Protein AF-0000000070257650 (afdb_homodimer)

Sequence (336 aa):
MARSFSVVALIVSAFCFSSVLAARVAPNAAPNGDDVFIVVGQIYCDPCGFQFQSRLSQPLDGVKVTLKCTKGDKNVTFVKESTTDKNGVYNIECKGDHEEEVCKVKAENVKGACTKIMDNESDSIVLTKNMGVPSLIRFVNPLGFMTQTIDAGCGKVVTELGLDKLDDMARSFSVVALIVSAFCFSSVLAARVA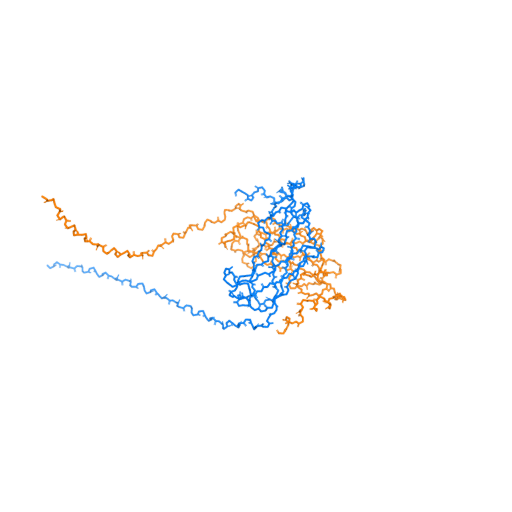PNAAPNGDDVFIVVGQIYCDPCGFQFQSRLSQPLDGVKVTLKCTKGDKNVTFVKESTTDKNGVYNIECKGDHEEEVCKVKAENVKGACTKIMDNESDSIVLTKNMGVPSLIRFVNPLGFMTQTIDAGCGKVVTELGLDKLDD

Organism: Medicago truncatula (NCBI:txid3880)

Radius of gyration: 28.1 Å; Cα contacts (8 Å, |Δi|>4): 696; chains: 2; bounding box: 92×55×106 Å

Foldseek 3Di:
DDPPPPPPPPPPPPPPPPPPPPPPLPPLPWPPLFDKAKEKEFEWEDLAQPQADDPPIATDFFWKKKKWKAQPDDRTPDIDIWTAHRRRMTIDIDGGARQRIKIKMAIDADDDQFGAADPQRMDIWHQTCSVPDPDSYTYDYYGYTYGPHHDPCNVVVCVVVVVVPVVD/DDDDPPDPPDDDDDPPPPDDPPPPPPPLPFPPQFDKAKEKEFEWEDLAQPQADDPPIATDFFWKKKKWKAQPDDRTDDIDIWTAHRRRMTIDIDTGARQRIKIKMAIDADDDQFGAADPQRMDIWHQHCSVPDNDSYTYDYYGYTYGPHHDPCNVVVCVVVVVVPVVD

InterPro domains:
  IPR006041 Pollen allergen Ole e 1 family [PTHR31614] (7-165)

Nearest PDB structures (foldseek):
  6yoa-assembly1_B  TM=8.182E-01  e=2.474E-12  Ligustrum vulgare
  4z8w-assembly1_A  TM=8.488E-01  e=1.386E-10  Plantago lanceolata
  3wdi-assembly1_A  TM=5.654E-01  e=1.371E-01  Anoxybacillus sp. LM18-11
  6jfj-assembly1_A  TM=6.620E-01  e=4.155E-01  Paenibacillus barengoltzii
  8fn9-assembly2_D  TM=4.309E-01  e=9.970E-01  Homo sapiens

Structure (mmCIF, N/CA/C/O backbone):
data_AF-0000000070257650-model_v1
#
loop_
_entity.id
_entity.type
_entity.pdbx_description
1 polymer 'Pollen Ole e I family allergen'
#
loop_
_atom_site.group_PDB
_atom_site.id
_atom_site.type_symbol
_atom_site.label_atom_id
_atom_site.label_alt_id
_atom_site.label_comp_id
_atom_site.label_asym_id
_atom_site.label_entity_id
_atom_site.label_seq_id
_atom_site.pdbx_PDB_ins_code
_atom_site.Cartn_x
_atom_site.Cartn_y
_atom_site.Cartn_z
_atom_site.occupancy
_atom_site.B_iso_or_equiv
_atom_site.auth_seq_id
_atom_site.auth_comp_id
_atom_site.auth_asym_id
_atom_site.auth_atom_id
_atom_site.pdbx_PDB_model_num
ATOM 1 N N . MET A 1 1 ? -72.125 19.969 -51.125 1 25.55 1 MET A N 1
ATOM 2 C CA . MET A 1 1 ? -71.5 20.578 -49.938 1 25.55 1 MET A CA 1
ATOM 3 C C . MET A 1 1 ? -70.5 19.625 -49.281 1 25.55 1 MET A C 1
ATOM 5 O O . MET A 1 1 ? -70.938 18.672 -48.594 1 25.55 1 MET A O 1
ATOM 9 N N . ALA A 1 2 ? -69.25 19.422 -49.812 1 36.09 2 ALA A N 1
ATOM 10 C CA . ALA A 1 2 ? -68.125 18.562 -49.531 1 36.09 2 ALA A CA 1
ATOM 11 C C . ALA A 1 2 ? -67.438 18.938 -48.219 1 36.09 2 ALA A C 1
ATOM 13 O O . ALA A 1 2 ? -67.125 20.109 -48 1 36.09 2 ALA A O 1
ATOM 14 N N . ARG A 1 3 ? -67.75 18.312 -47 1 35.41 3 ARG A N 1
ATOM 15 C CA . ARG A 1 3 ? -67.312 18.375 -45.625 1 35.41 3 ARG A CA 1
ATOM 16 C C . ARG A 1 3 ? -65.812 18.25 -45.5 1 35.41 3 ARG A C 1
ATOM 18 O O . ARG A 1 3 ? -65.25 17.25 -45.938 1 35.41 3 ARG A O 1
ATOM 25 N N . SER A 1 4 ? -64.938 19.328 -45.75 1 37.78 4 SER A N 1
ATOM 26 C CA . SER A 1 4 ? -63.5 19.438 -45.594 1 37.78 4 SER A CA 1
ATOM 27 C C . SER A 1 4 ? -63.125 19.125 -44.156 1 37.78 4 SER A C 1
ATOM 29 O O . SER A 1 4 ? -63.562 19.797 -43.219 1 37.78 4 SER A O 1
ATOM 31 N N . PHE A 1 5 ? -62.906 17.891 -43.688 1 42.06 5 PHE A N 1
ATOM 32 C CA . PHE A 1 5 ? -62.312 17.438 -42.438 1 42.06 5 PHE A CA 1
ATOM 33 C C . PHE A 1 5 ? -60.938 18.016 -42.25 1 42.06 5 PHE A C 1
ATOM 35 O O . PHE A 1 5 ? -60 17.719 -43.031 1 42.06 5 PHE A O 1
ATOM 42 N N . SER A 1 6 ? -60.719 19.281 -41.719 1 37 6 SER A N 1
ATOM 43 C CA . SER A 1 6 ? -59.5 19.938 -41.281 1 37 6 SER A CA 1
ATOM 44 C C . SER A 1 6 ? -58.781 19.125 -40.219 1 37 6 SER A C 1
ATOM 46 O O . SER A 1 6 ? -59.375 18.797 -39.156 1 37 6 SER A O 1
ATOM 48 N N . VAL A 1 7 ? -57.719 18.281 -40.531 1 41.25 7 VAL A N 1
ATOM 49 C CA . VAL A 1 7 ? -56.781 17.531 -39.688 1 41.25 7 VAL A CA 1
ATOM 50 C C . VAL A 1 7 ? -55.969 18.5 -38.844 1 41.25 7 VAL A C 1
ATOM 52 O O . VAL A 1 7 ? -55.219 19.312 -39.375 1 41.25 7 VAL A O 1
ATOM 55 N N . VAL A 1 8 ? -56.469 19.031 -37.688 1 37.47 8 VAL A N 1
ATOM 56 C CA . VAL A 1 8 ? -55.781 19.812 -36.688 1 37.47 8 VAL A CA 1
ATOM 57 C C . VAL A 1 8 ? -54.562 19.016 -36.156 1 37.47 8 VAL A C 1
ATOM 59 O O . VAL A 1 8 ? -54.719 17.938 -35.594 1 37.47 8 VAL A O 1
ATOM 62 N N . ALA A 1 9 ? -53.312 19.172 -36.75 1 38.47 9 ALA A N 1
ATOM 63 C CA . ALA A 1 9 ? -52.062 18.594 -36.312 1 38.47 9 ALA A CA 1
ATOM 64 C C . ALA A 1 9 ? -51.594 19.203 -35 1 38.47 9 ALA A C 1
ATOM 66 O O . ALA A 1 9 ? -51.375 20.422 -34.906 1 38.47 9 ALA A O 1
ATOM 67 N N . LEU A 1 10 ? -52.031 18.719 -33.781 1 39.28 10 LEU A N 1
ATOM 68 C CA . LEU A 1 10 ? -51.562 19.078 -32.438 1 39.28 10 LEU A CA 1
ATOM 69 C C . LEU A 1 10 ? -50.062 18.922 -32.312 1 39.28 10 LEU A C 1
ATOM 71 O O . LEU A 1 10 ? -49.531 17.828 -32.469 1 39.28 10 LEU A O 1
ATOM 75 N N . ILE A 1 11 ? -49.281 20 -32.594 1 44.66 11 ILE A N 1
ATOM 76 C CA . ILE A 1 11 ? -47.844 20.094 -32.375 1 44.66 11 ILE A CA 1
ATOM 77 C C . ILE A 1 11 ? -47.531 20.062 -30.891 1 44.66 11 ILE A C 1
ATOM 79 O O . ILE A 1 11 ? -47.938 20.953 -30.141 1 44.66 11 ILE A O 1
ATOM 83 N N . VAL A 1 12 ? -47.375 18.891 -30.156 1 38.94 12 VAL A N 1
ATOM 84 C CA . VAL A 1 12 ? -46.875 18.719 -28.781 1 38.94 12 VAL A CA 1
ATOM 85 C C . VAL A 1 12 ? -45.469 19.266 -28.672 1 38.94 12 VAL A C 1
ATOM 87 O O . VAL A 1 12 ? -44.531 18.734 -29.281 1 38.94 12 VAL A O 1
ATOM 90 N N . SER A 1 13 ? -45.188 20.625 -28.406 1 35.09 13 SER A N 1
ATOM 91 C CA . SER A 1 13 ? -43.938 21.25 -28.078 1 35.09 13 SER A CA 1
ATOM 92 C C . SER A 1 13 ? -43.312 20.656 -26.812 1 35.09 13 SER A C 1
ATOM 94 O O . SER A 1 13 ? -43.969 20.609 -25.766 1 35.09 13 SER A O 1
ATOM 96 N N . ALA A 1 14 ? -42.469 19.688 -26.859 1 38.44 14 ALA A N 1
ATOM 97 C CA . ALA A 1 14 ? -41.688 19.078 -25.781 1 38.44 14 ALA A CA 1
ATOM 98 C C . ALA A 1 14 ? -40.75 20.094 -25.141 1 38.44 14 ALA A C 1
ATOM 100 O O . ALA A 1 14 ? -39.812 20.578 -25.766 1 38.44 14 ALA A O 1
ATOM 101 N N . PHE A 1 15 ? -41.219 21.047 -24.188 1 35.19 15 PHE A N 1
ATOM 102 C CA . PHE A 1 15 ? -40.406 21.922 -23.359 1 35.19 15 PHE A CA 1
ATOM 103 C C . PHE A 1 15 ? -39.344 21.141 -22.609 1 35.19 15 PHE A C 1
ATOM 105 O O . PHE A 1 15 ? -39.656 20.312 -21.75 1 35.19 15 PHE A O 1
ATOM 112 N N . CYS A 1 16 ? -38.125 21 -23.141 1 41.47 16 CYS A N 1
ATOM 113 C CA . CYS A 1 16 ? -36.938 20.453 -22.5 1 41.47 16 CYS A CA 1
ATOM 114 C C . CYS A 1 16 ? -36.438 21.359 -21.375 1 41.47 16 CYS A C 1
ATOM 116 O O . CYS A 1 16 ? -35.938 22.453 -21.625 1 41.47 16 CYS A O 1
ATOM 118 N N . PHE A 1 17 ? -37.094 21.438 -20.078 1 33.47 17 PHE A N 1
ATOM 119 C CA . PHE A 1 17 ? -36.594 22.062 -18.859 1 33.47 17 PHE A CA 1
ATOM 120 C C . PHE A 1 17 ? -35.125 21.719 -18.625 1 33.47 17 PHE A C 1
ATOM 122 O O . PHE A 1 17 ? -34.781 20.562 -18.328 1 33.47 17 PHE A O 1
ATOM 129 N N . SER A 1 18 ? -34.156 22.516 -19.141 1 39.75 18 SER A N 1
ATOM 130 C CA . SER A 1 18 ? -32.75 22.5 -18.797 1 39.75 18 SER A CA 1
ATOM 131 C C . SER A 1 18 ? -32.531 22.875 -17.328 1 39.75 18 SER A C 1
ATOM 133 O O . SER A 1 18 ? -32.781 24.031 -16.953 1 39.75 18 SER A O 1
ATOM 135 N N . SER A 1 19 ? -32.844 22.078 -16.25 1 38.94 19 SER A N 1
ATOM 136 C CA . SER A 1 19 ? -32.469 22.281 -14.859 1 38.94 19 SER A CA 1
ATOM 137 C C . SER A 1 19 ? -30.984 22.562 -14.734 1 38.94 19 SER A C 1
ATOM 139 O O . SER A 1 19 ? -30.156 21.688 -15 1 38.94 19 SER A O 1
ATOM 141 N N . VAL A 1 20 ? -30.562 23.844 -14.812 1 37.19 20 VAL A N 1
ATOM 142 C CA . VAL A 1 20 ? -29.25 24.344 -14.445 1 37.19 20 VAL A CA 1
ATOM 143 C C . VAL A 1 20 ? -28.953 24.016 -12.984 1 37.19 20 VAL A C 1
ATOM 145 O O . VAL A 1 20 ? -29.625 24.516 -12.078 1 37.19 20 VAL A O 1
ATOM 148 N N . LEU A 1 21 ? -28.578 22.766 -12.555 1 37.97 21 LEU A N 1
ATOM 149 C CA . LEU A 1 21 ? -28.016 22.422 -11.25 1 37.97 21 LEU A CA 1
ATOM 150 C C . LEU A 1 21 ? -26.906 23.391 -10.867 1 37.97 21 LEU A C 1
ATOM 152 O O . LEU A 1 21 ? -25.828 23.375 -11.484 1 37.97 21 LEU A O 1
ATOM 156 N N . ALA A 1 22 ? -27.109 24.594 -10.375 1 34.12 22 ALA A N 1
ATOM 157 C CA . ALA A 1 22 ? -26.156 25.484 -9.727 1 34.12 22 ALA A CA 1
ATOM 158 C C . ALA A 1 22 ? -25.312 24.75 -8.688 1 34.12 22 ALA A C 1
ATOM 160 O O . ALA A 1 22 ? -25.812 24.359 -7.633 1 34.12 22 ALA A O 1
ATOM 161 N N . ALA A 1 23 ? -24.297 23.969 -9.117 1 35.66 23 ALA A N 1
ATOM 162 C CA . ALA A 1 23 ? -23.297 23.453 -8.195 1 35.66 23 ALA A CA 1
ATOM 163 C C . ALA A 1 23 ? -22.734 24.562 -7.309 1 35.66 23 ALA A C 1
ATOM 165 O O . ALA A 1 23 ? -22.141 25.531 -7.805 1 35.66 23 ALA A O 1
ATOM 166 N N . ARG A 1 24 ? -23.391 24.922 -6.219 1 34.97 24 ARG A N 1
ATOM 167 C CA . ARG A 1 24 ? -22.75 25.703 -5.164 1 34.97 24 ARG A CA 1
ATOM 168 C C . ARG A 1 24 ? -21.297 25.281 -4.969 1 34.97 24 ARG A C 1
ATOM 170 O O . ARG A 1 24 ? -21.031 24.188 -4.48 1 34.97 24 ARG A O 1
ATOM 177 N N . VAL A 1 25 ? -20.391 25.594 -5.918 1 32.94 25 VAL A N 1
ATOM 178 C CA . VAL A 1 25 ? -18.953 25.453 -5.703 1 32.94 25 VAL A CA 1
ATOM 179 C C . VAL A 1 25 ? -18.562 26.078 -4.371 1 32.94 25 VAL A C 1
ATOM 181 O O . VAL A 1 25 ? -18.734 27.297 -4.172 1 32.94 25 VAL A O 1
ATOM 184 N N . ALA A 1 26 ? -18.844 25.438 -3.236 1 37.03 26 ALA A N 1
ATOM 185 C CA . ALA A 1 26 ? -18.281 25.906 -1.975 1 37.03 26 ALA A CA 1
ATOM 186 C C . ALA A 1 26 ? -16.875 26.484 -2.18 1 37.03 26 ALA A C 1
ATOM 188 O O . ALA A 1 26 ? -16.109 25.969 -3.006 1 37.03 26 ALA A O 1
ATOM 189 N N . PRO A 1 27 ? -16.594 27.672 -1.734 1 33.41 27 PRO A N 1
ATOM 190 C CA . PRO A 1 27 ? -15.266 28.266 -1.896 1 33.41 27 PRO A CA 1
ATOM 191 C C . PRO A 1 27 ? -14.141 27.281 -1.559 1 33.41 27 PRO A C 1
ATOM 193 O O . PRO A 1 27 ? -14.25 26.516 -0.6 1 33.41 27 PRO A O 1
ATOM 196 N N . ASN A 1 28 ? -13.516 26.719 -2.531 1 37.72 28 ASN A N 1
ATOM 197 C CA . ASN A 1 28 ? -12.281 25.938 -2.461 1 37.72 28 ASN A CA 1
ATOM 198 C C . ASN A 1 28 ? -11.32 26.5 -1.419 1 37.72 28 ASN A C 1
ATOM 200 O O . ASN A 1 28 ? -10.773 27.594 -1.601 1 37.72 28 ASN A O 1
ATOM 204 N N . ALA A 1 29 ? -11.641 26.578 -0.113 1 37.62 29 ALA A N 1
ATOM 205 C CA . ALA A 1 29 ? -10.586 26.984 0.809 1 37.62 29 ALA A CA 1
ATOM 206 C C . ALA A 1 29 ? -9.227 26.453 0.354 1 37.62 29 ALA A C 1
ATOM 208 O O . ALA A 1 29 ? -9.039 25.25 0.232 1 37.62 29 ALA A O 1
ATOM 209 N N . ALA A 1 30 ? -8.484 27.203 -0.472 1 41.38 30 ALA A N 1
ATOM 210 C CA . ALA A 1 30 ? -7.129 26.938 -0.939 1 41.38 30 ALA A CA 1
ATOM 211 C C . ALA A 1 30 ? -6.27 26.359 0.178 1 41.38 30 ALA A C 1
ATOM 213 O O . ALA A 1 30 ? -6.324 26.812 1.32 1 41.38 30 ALA A O 1
ATOM 214 N N . PRO A 1 31 ? -5.938 25.125 0.235 1 47.31 31 PRO A N 1
ATOM 215 C CA . PRO A 1 31 ? -4.98 24.766 1.279 1 47.31 31 PRO A CA 1
ATOM 216 C C . PRO A 1 31 ? -4.012 25.891 1.621 1 47.31 31 PRO A C 1
ATOM 218 O O . PRO A 1 31 ? -3.533 26.594 0.725 1 47.31 31 PRO A O 1
ATOM 221 N N . ASN A 1 32 ? -4.164 26.609 2.768 1 52.19 32 ASN A N 1
ATOM 222 C CA . ASN A 1 32 ? -3.184 27.625 3.152 1 52.19 32 ASN A CA 1
ATOM 223 C C . ASN A 1 32 ? -1.755 27.109 2.998 1 52.19 32 ASN A C 1
ATOM 225 O O . ASN A 1 32 ? -1.512 25.906 3.094 1 52.19 32 ASN A O 1
ATOM 229 N N . GLY A 1 33 ? -0.912 27.859 2.229 1 59.88 33 GLY A N 1
ATOM 230 C CA . GLY A 1 33 ? 0.52 27.688 2.045 1 59.88 33 GLY A CA 1
ATOM 231 C C . GLY A 1 33 ? 1.182 26.953 3.193 1 59.88 33 GLY A C 1
ATOM 232 O O . GLY A 1 33 ? 2.332 26.516 3.08 1 59.88 33 GLY A O 1
ATOM 233 N N . ASP A 1 34 ? 0.369 26.656 4.27 1 72.12 34 ASP A N 1
ATOM 234 C CA . ASP A 1 34 ? 1.023 26.156 5.477 1 72.12 34 ASP A CA 1
ATOM 235 C C . ASP A 1 34 ? 0.673 24.688 5.719 1 72.12 34 ASP A C 1
ATOM 237 O O . ASP A 1 34 ? 1.171 24.078 6.668 1 72.12 34 ASP A O 1
ATOM 241 N N . ASP A 1 35 ? 0.008 24.141 4.855 1 81.88 35 ASP A N 1
ATOM 242 C CA . ASP A 1 35 ? -0.356 22.75 5.102 1 81.88 35 ASP A CA 1
ATOM 243 C C . ASP A 1 35 ? 0.834 21.828 4.867 1 81.88 35 ASP A C 1
ATOM 245 O O . ASP A 1 35 ? 1.656 22.078 3.984 1 81.88 35 ASP A O 1
ATOM 249 N N . VAL A 1 36 ? 0.919 20.844 5.781 1 90.06 36 VAL A N 1
ATOM 250 C CA . VAL A 1 36 ? 1.951 19.812 5.645 1 90.06 36 VAL A CA 1
ATOM 251 C C . VAL A 1 36 ? 1.303 18.453 5.387 1 90.06 36 VAL A C 1
ATOM 253 O O . VAL A 1 36 ? 0.542 17.953 6.219 1 90.06 36 VAL A O 1
ATOM 256 N N . PHE A 1 37 ? 1.591 17.922 4.262 1 93.88 37 PHE A N 1
ATOM 257 C CA . PHE A 1 37 ? 1.131 16.578 3.945 1 93.88 37 PHE A CA 1
ATOM 258 C C . PHE A 1 37 ? 2.146 15.531 4.402 1 93.88 37 PHE A C 1
ATOM 260 O O . PHE A 1 37 ? 3.355 15.781 4.363 1 93.88 37 PHE A O 1
ATOM 267 N N . ILE A 1 38 ? 1.689 14.445 4.875 1 95.81 38 ILE A N 1
ATOM 268 C CA . ILE A 1 38 ? 2.52 13.273 5.137 1 95.81 38 ILE A CA 1
ATOM 269 C C . ILE A 1 38 ? 2.211 12.18 4.117 1 95.81 38 ILE A C 1
ATOM 271 O O . ILE A 1 38 ? 1.112 11.617 4.113 1 95.81 38 ILE A O 1
ATOM 275 N N . VAL A 1 39 ? 3.178 11.922 3.309 1 97.31 39 VAL A N 1
ATOM 276 C CA . VAL A 1 39 ? 3.068 10.852 2.316 1 97.31 39 VAL A CA 1
ATOM 277 C C . VAL A 1 39 ? 3.6 9.547 2.902 1 97.31 39 VAL A C 1
ATOM 279 O O . VAL A 1 39 ? 4.719 9.5 3.418 1 97.31 39 VAL A O 1
ATOM 282 N N . VAL A 1 40 ? 2.848 8.5 2.852 1 98 40 VAL A N 1
ATOM 283 C CA . VAL A 1 40 ? 3.184 7.211 3.453 1 98 40 VAL A CA 1
ATOM 284 C C . VAL A 1 40 ? 3.131 6.117 2.393 1 98 40 VAL A C 1
ATOM 286 O O . VAL A 1 40 ? 2.188 6.055 1.601 1 98 40 VAL A O 1
ATOM 289 N N . GLY A 1 41 ? 4.168 5.25 2.414 1 98.25 41 GLY A N 1
ATOM 290 C CA . GLY A 1 41 ? 4.176 4.137 1.481 1 98.25 41 GLY A CA 1
ATOM 291 C C . GLY A 1 41 ? 5.09 3.004 1.911 1 98.25 41 GLY A C 1
ATOM 292 O O . GLY A 1 41 ? 5.66 3.041 3.004 1 98.25 41 GLY A O 1
ATOM 293 N N . GLN A 1 42 ? 5.117 1.964 1.027 1 98.06 42 GLN A N 1
ATOM 294 C CA . GLN A 1 42 ? 5.914 0.768 1.28 1 98.06 42 GLN A CA 1
ATOM 295 C C . GLN A 1 42 ? 6.602 0.284 0.006 1 98.06 42 GLN A C 1
ATOM 297 O O . GLN A 1 42 ? 6.102 0.507 -1.099 1 98.06 42 GLN A O 1
ATOM 302 N N . ILE A 1 43 ? 7.715 -0.293 0.185 1 97.75 43 ILE A N 1
ATOM 303 C CA . ILE A 1 43 ? 8.445 -0.904 -0.918 1 97.75 43 ILE A CA 1
ATOM 304 C C . ILE A 1 43 ? 8.742 -2.367 -0.593 1 97.75 43 ILE A C 1
ATOM 306 O O . ILE A 1 43 ? 9.156 -2.689 0.524 1 97.75 43 ILE A O 1
ATOM 310 N N . TYR A 1 44 ? 8.555 -3.244 -1.586 1 97.19 44 TYR A N 1
ATOM 311 C CA . TYR A 1 44 ? 8.672 -4.68 -1.35 1 97.19 44 TYR A CA 1
ATOM 312 C C . TYR A 1 44 ? 9.359 -5.371 -2.518 1 97.19 44 TYR A C 1
ATOM 314 O O . TYR A 1 44 ? 9.539 -4.773 -3.584 1 97.19 44 TYR A O 1
ATOM 322 N N . CYS A 1 45 ? 9.867 -6.555 -2.223 1 97.31 45 CYS A N 1
ATOM 323 C CA . CYS A 1 45 ? 10.383 -7.461 -3.242 1 97.31 45 CYS A CA 1
ATOM 324 C C . CYS A 1 45 ? 9.328 -8.5 -3.629 1 97.31 45 CYS A C 1
ATOM 326 O O . CYS A 1 45 ? 8.773 -9.172 -2.764 1 97.31 45 CYS A O 1
ATOM 328 N N . ASP A 1 46 ? 9.07 -8.617 -4.883 1 96.56 46 ASP A N 1
ATOM 329 C CA . ASP A 1 46 ? 8.117 -9.562 -5.453 1 96.56 46 ASP A CA 1
ATOM 330 C C . ASP A 1 46 ? 8.844 -10.734 -6.121 1 96.56 46 ASP A C 1
ATOM 332 O O . ASP A 1 46 ? 9.234 -10.641 -7.285 1 96.56 46 ASP A O 1
ATOM 336 N N . PRO A 1 47 ? 8.914 -11.852 -5.445 1 96.88 47 PRO A N 1
ATOM 337 C CA . PRO A 1 47 ? 9.664 -12.961 -6.047 1 96.88 47 PRO A CA 1
ATOM 338 C C . PRO A 1 47 ? 8.883 -13.672 -7.148 1 96.88 47 PRO A C 1
ATOM 340 O O . PRO A 1 47 ? 9.391 -14.609 -7.766 1 96.88 47 PRO A O 1
ATOM 343 N N . CYS A 1 48 ? 7.699 -13.242 -7.477 1 95.69 48 CYS A N 1
ATOM 344 C CA . CYS A 1 48 ? 6.848 -13.992 -8.391 1 95.69 48 CYS A CA 1
ATOM 345 C C . CYS A 1 48 ? 6.43 -13.125 -9.578 1 95.69 48 CYS A C 1
ATOM 347 O O . CYS A 1 48 ? 5.875 -13.633 -10.555 1 95.69 48 CYS A O 1
ATOM 349 N N . GLY A 1 49 ? 6.516 -11.797 -9.445 1 92.62 49 GLY A N 1
ATOM 350 C CA . GLY A 1 49 ? 6.133 -10.898 -10.523 1 92.62 49 GLY A CA 1
ATOM 351 C C . GLY A 1 49 ? 4.641 -10.625 -10.57 1 92.62 49 GLY A C 1
ATOM 352 O O . GLY A 1 49 ? 4.082 -10.352 -11.633 1 92.62 49 GLY A O 1
ATOM 353 N N . PHE A 1 50 ? 4.008 -10.711 -9.406 1 92.69 50 PHE A N 1
ATOM 354 C CA . PHE A 1 50 ? 2.564 -10.508 -9.352 1 92.69 50 PHE A CA 1
ATOM 355 C C . PHE A 1 50 ? 2.221 -9.023 -9.43 1 92.69 50 PHE A C 1
ATOM 357 O O . PHE A 1 50 ? 1.084 -8.664 -9.734 1 92.69 50 PHE A O 1
ATOM 364 N N . GLN A 1 51 ? 3.076 -8.148 -9.125 1 91.06 51 GLN A N 1
ATOM 365 C CA . GLN A 1 51 ? 2.896 -6.699 -9.094 1 91.06 51 GLN A CA 1
ATOM 366 C C . GLN A 1 51 ? 2.031 -6.273 -7.914 1 91.06 51 GLN A C 1
ATOM 368 O O . GLN A 1 51 ? 1.449 -5.188 -7.922 1 91.06 51 GLN A O 1
ATOM 373 N N . PHE A 1 52 ? 1.907 -7.145 -6.996 1 94.62 52 PHE A N 1
ATOM 374 C CA . PHE A 1 52 ? 1.328 -6.863 -5.688 1 94.62 52 PHE A CA 1
ATOM 375 C C . PHE A 1 52 ? 1.969 -7.734 -4.613 1 94.62 52 PHE A C 1
ATOM 377 O O . PHE A 1 52 ? 2.643 -8.719 -4.926 1 94.62 52 PHE A O 1
ATOM 384 N N . GLN A 1 53 ? 1.741 -7.332 -3.42 1 97.06 53 GLN A N 1
ATOM 385 C CA . GLN A 1 53 ? 2.338 -8.078 -2.316 1 97.06 53 GLN A CA 1
ATOM 386 C C . GLN A 1 53 ? 1.574 -9.367 -2.049 1 97.06 53 GLN A C 1
ATOM 388 O O . GLN A 1 53 ? 0.347 -9.359 -1.929 1 97.06 53 GLN A O 1
ATOM 393 N N . SER A 1 54 ? 2.279 -10.477 -1.979 1 96.75 54 SER A N 1
ATOM 394 C CA . SER A 1 54 ? 1.805 -11.789 -1.538 1 96.75 54 SER A CA 1
ATOM 395 C C . SER A 1 54 ? 2.557 -12.258 -0.298 1 96.75 54 SER A C 1
ATOM 397 O O . SER A 1 54 ? 3.438 -11.562 0.205 1 96.75 54 SER A O 1
ATOM 399 N N . ARG A 1 55 ? 2.156 -13.398 0.147 1 96 55 ARG A N 1
ATOM 400 C CA . ARG A 1 55 ? 2.795 -13.938 1.344 1 96 55 ARG A CA 1
ATOM 401 C C . ARG A 1 55 ? 4.27 -14.227 1.094 1 96 55 ARG A C 1
ATOM 403 O O . ARG A 1 55 ? 5.027 -14.469 2.035 1 96 55 ARG A O 1
ATOM 410 N N . LEU A 1 56 ? 4.711 -14.273 -0.209 1 97.06 56 LEU A N 1
ATOM 411 C CA . LEU A 1 56 ? 6.105 -14.547 -0.542 1 97.06 56 LEU A CA 1
ATOM 412 C C . LEU A 1 56 ? 6.902 -13.25 -0.643 1 97.06 56 LEU A C 1
ATOM 414 O O . LEU A 1 56 ? 8.133 -13.273 -0.692 1 97.06 56 LEU A O 1
ATOM 418 N N . SER A 1 57 ? 6.191 -12.109 -0.643 1 97.38 57 SER A N 1
ATOM 419 C CA . SER A 1 57 ? 6.855 -10.812 -0.751 1 97.38 57 SER A CA 1
ATOM 420 C C . SER A 1 57 ? 7.586 -10.453 0.541 1 97.38 57 SER A C 1
ATOM 422 O O . SER A 1 57 ? 7.172 -10.867 1.626 1 97.38 57 SER A O 1
ATOM 424 N N . GLN A 1 58 ? 8.648 -9.758 0.423 1 96.19 58 GLN A N 1
ATOM 425 C CA . GLN A 1 58 ? 9.422 -9.273 1.562 1 96.19 58 GLN A CA 1
ATOM 426 C C . GLN A 1 58 ? 9.602 -7.758 1.495 1 96.19 58 GLN A C 1
ATOM 428 O O . GLN A 1 58 ? 9.844 -7.203 0.422 1 96.19 58 GLN A O 1
ATOM 433 N N . PRO A 1 59 ? 9.422 -7.098 2.682 1 97.19 59 PRO A N 1
ATOM 434 C CA . PRO A 1 59 ? 9.734 -5.668 2.688 1 97.19 59 PRO A CA 1
ATOM 435 C C . PRO A 1 59 ? 11.203 -5.383 2.365 1 97.19 59 PRO A C 1
ATOM 437 O O . PRO A 1 59 ? 12.078 -6.191 2.689 1 97.19 59 PRO A O 1
ATOM 440 N N . LEU A 1 60 ? 11.43 -4.344 1.672 1 96.69 60 LEU A N 1
ATOM 441 C CA . LEU A 1 60 ? 12.797 -3.92 1.383 1 96.69 60 LEU A CA 1
ATOM 442 C C . LEU A 1 60 ? 13.219 -2.777 2.303 1 96.69 60 LEU A C 1
ATOM 444 O O . LEU A 1 60 ? 12.594 -1.715 2.307 1 96.69 60 LEU A O 1
ATOM 448 N N . ASP A 1 61 ? 14.305 -3.068 2.998 1 95.88 61 ASP A N 1
ATOM 449 C CA . ASP A 1 61 ? 14.875 -2.111 3.941 1 95.88 61 ASP A CA 1
ATOM 450 C C . ASP A 1 61 ? 15.953 -1.257 3.277 1 95.88 61 ASP A C 1
ATOM 452 O O . ASP A 1 61 ? 16.75 -1.76 2.48 1 95.88 61 ASP A O 1
ATOM 456 N N . GLY A 1 62 ? 15.883 0.025 3.58 1 96.5 62 GLY A N 1
ATOM 457 C CA . GLY A 1 62 ? 16.984 0.888 3.18 1 96.5 62 GLY A CA 1
ATOM 458 C C . GLY A 1 62 ? 16.875 1.361 1.742 1 96.5 62 GLY A C 1
ATOM 459 O O . GLY A 1 62 ? 17.875 1.766 1.141 1 96.5 62 GLY A O 1
ATOM 460 N N . VAL A 1 63 ? 15.75 1.248 1.152 1 96.81 63 VAL A N 1
ATOM 461 C CA . VAL A 1 63 ? 15.555 1.729 -0.213 1 96.81 63 VAL A CA 1
ATOM 462 C C . VAL A 1 63 ? 15.305 3.234 -0.2 1 96.81 63 VAL A C 1
ATOM 464 O O . VAL A 1 63 ? 14.453 3.721 0.544 1 96.81 63 VAL A O 1
ATOM 467 N N . LYS A 1 64 ? 16.062 3.9 -1.008 1 97.69 64 LYS A N 1
ATOM 468 C CA . LYS A 1 64 ? 15.828 5.336 -1.165 1 97.69 64 LYS A CA 1
ATOM 469 C C . LYS A 1 64 ? 14.594 5.605 -2.016 1 97.69 64 LYS A C 1
ATOM 471 O O . LYS A 1 64 ? 14.375 4.945 -3.033 1 97.69 64 LYS A O 1
ATOM 476 N N . VAL A 1 65 ? 13.828 6.566 -1.564 1 98.31 65 VAL A N 1
ATOM 477 C CA . VAL A 1 65 ? 12.609 6.973 -2.262 1 98.31 65 VAL A CA 1
ATOM 478 C C . VAL A 1 65 ? 12.586 8.492 -2.418 1 98.31 65 VAL A C 1
ATOM 480 O O . VAL A 1 65 ? 12.945 9.219 -1.493 1 98.31 65 VAL A O 1
ATOM 483 N N . THR A 1 66 ? 12.109 8.906 -3.559 1 98.44 66 THR A N 1
ATOM 484 C CA . THR A 1 66 ? 12.086 10.336 -3.844 1 98.44 66 THR A CA 1
ATOM 485 C C . THR A 1 66 ? 10.672 10.789 -4.211 1 98.44 66 THR A C 1
ATOM 487 O O . THR A 1 66 ? 10.008 10.156 -5.035 1 98.44 66 THR A O 1
ATOM 490 N N . LEU A 1 67 ? 10.227 11.828 -3.516 1 98.5 67 LEU A N 1
ATOM 491 C CA . LEU A 1 67 ? 9.031 12.562 -3.922 1 98.5 67 LEU A CA 1
ATOM 492 C C . LEU A 1 67 ? 9.406 13.805 -4.73 1 98.5 67 LEU A C 1
ATOM 494 O O . LEU A 1 67 ? 10.18 14.641 -4.266 1 98.5 67 LEU A O 1
ATOM 498 N N . LYS A 1 68 ? 8.906 13.82 -5.902 1 97.69 68 LYS A N 1
ATOM 499 C CA . LYS A 1 68 ? 9.18 14.938 -6.805 1 97.69 68 LYS A CA 1
ATOM 500 C C . LYS A 1 68 ? 7.887 15.539 -7.344 1 97.69 68 LYS A C 1
ATOM 502 O O . LYS A 1 68 ? 7.027 14.82 -7.859 1 97.69 68 LYS A O 1
ATOM 507 N N . CYS A 1 69 ? 7.695 16.766 -7.145 1 97.31 69 CYS A N 1
ATOM 508 C CA . CYS A 1 69 ? 6.562 17.5 -7.707 1 97.31 69 CYS A CA 1
ATOM 509 C C . CYS A 1 69 ? 7.02 18.453 -8.805 1 97.31 69 CYS A C 1
ATOM 511 O O . CYS A 1 69 ? 8.062 19.109 -8.672 1 97.31 69 CYS A O 1
ATOM 513 N N . THR A 1 70 ? 6.234 18.453 -9.852 1 97 70 THR A N 1
ATOM 514 C CA . THR A 1 70 ? 6.594 19.266 -11.008 1 97 70 THR A CA 1
ATOM 515 C C . THR A 1 70 ? 5.387 20.062 -11.516 1 97 70 THR A C 1
ATOM 517 O O . THR A 1 70 ? 4.258 19.562 -11.477 1 97 70 THR A O 1
ATOM 520 N N . LYS A 1 71 ? 5.664 21.234 -11.828 1 93.69 71 LYS A N 1
ATOM 521 C CA . LYS A 1 71 ? 4.691 22.031 -12.562 1 93.69 71 LYS A CA 1
ATOM 522 C C . LYS A 1 71 ? 4.945 21.984 -14.062 1 93.69 71 LYS A C 1
ATOM 524 O O . LYS A 1 71 ? 6.004 22.406 -14.539 1 93.69 71 LYS A O 1
ATOM 529 N N . GLY A 1 72 ? 4.02 21.469 -14.781 1 86.44 72 GLY A N 1
ATOM 530 C CA . GLY A 1 72 ? 4.297 21.188 -16.172 1 86.44 72 GLY A CA 1
ATOM 531 C C . GLY A 1 72 ? 5.305 20.062 -16.375 1 86.44 72 GLY A C 1
ATOM 532 O O . GLY A 1 72 ? 5.391 19.141 -15.555 1 86.44 72 GLY A O 1
ATOM 533 N N . ASP A 1 73 ? 5.992 19.953 -17.516 1 78.25 73 ASP A N 1
ATOM 534 C CA . ASP A 1 73 ? 6.836 18.812 -17.859 1 78.25 73 ASP A CA 1
ATOM 535 C C . ASP A 1 73 ? 8.227 18.953 -17.234 1 78.25 73 ASP A C 1
ATOM 537 O O . ASP A 1 73 ? 8.852 17.953 -16.875 1 78.25 73 ASP A O 1
ATOM 541 N N . LYS A 1 74 ? 8.602 20.109 -16.938 1 84.19 74 LYS A N 1
ATOM 542 C CA . LYS A 1 74 ? 10.031 20.172 -16.641 1 84.19 74 LYS A CA 1
ATOM 543 C C . LYS A 1 74 ? 10.297 21.031 -15.414 1 84.19 74 LYS A C 1
ATOM 545 O O . LYS A 1 74 ? 11.43 21.078 -14.914 1 84.19 74 LYS A O 1
ATOM 550 N N . ASN A 1 75 ? 9.398 21.703 -14.773 1 93.69 75 ASN A N 1
ATOM 551 C CA . ASN A 1 75 ? 9.672 22.594 -13.656 1 93.69 75 ASN A CA 1
ATOM 552 C C . ASN A 1 75 ? 9.469 21.891 -12.312 1 93.69 75 ASN A C 1
ATOM 554 O O . ASN A 1 75 ? 8.344 21.797 -11.82 1 93.69 75 ASN A O 1
ATOM 558 N N . VAL A 1 76 ? 10.68 21.484 -11.758 1 95.38 76 VAL A N 1
ATOM 559 C CA . VAL A 1 76 ? 10.641 20.828 -10.461 1 95.38 76 VAL A CA 1
ATOM 560 C C . VAL A 1 76 ? 10.375 21.859 -9.367 1 95.38 76 VAL A C 1
ATOM 562 O O . VAL A 1 76 ? 11.141 22.812 -9.211 1 95.38 76 VAL A O 1
ATOM 565 N N . THR A 1 77 ? 9.219 21.734 -8.547 1 95.25 77 THR A N 1
ATOM 566 C CA . THR A 1 77 ? 8.836 22.688 -7.516 1 95.25 77 THR A CA 1
ATOM 567 C C . THR A 1 77 ? 9.117 22.125 -6.121 1 95.25 77 THR A C 1
ATOM 569 O O . THR A 1 77 ? 9.219 22.891 -5.152 1 95.25 77 THR A O 1
ATOM 572 N N . PHE A 1 78 ? 9.227 20.859 -6.055 1 95.62 78 PHE A N 1
ATOM 573 C CA . PHE A 1 78 ? 9.469 20.203 -4.77 1 95.62 78 PHE A CA 1
ATOM 574 C C . PHE A 1 78 ? 10.164 18.875 -4.957 1 95.62 78 PHE A C 1
ATOM 576 O O . PHE A 1 78 ? 9.852 18.125 -5.887 1 95.62 78 PHE A O 1
ATOM 583 N N . VAL A 1 79 ? 11.18 18.594 -4.156 1 97.25 79 VAL A N 1
ATOM 584 C CA . VAL A 1 79 ? 11.844 17.297 -4.105 1 97.25 79 VAL A CA 1
ATOM 585 C C . VAL A 1 79 ? 12.211 16.969 -2.66 1 97.25 79 VAL A C 1
ATOM 587 O O . VAL A 1 79 ? 12.727 17.812 -1.932 1 97.25 79 VAL A O 1
ATOM 590 N N . LYS A 1 80 ? 11.977 15.828 -2.225 1 97.81 80 LYS A N 1
ATOM 591 C CA . LYS A 1 80 ? 12.398 15.32 -0.921 1 97.81 80 LYS A CA 1
ATOM 592 C C . LYS A 1 80 ? 12.633 13.812 -0.964 1 97.81 80 LYS A C 1
ATOM 594 O O . LYS A 1 80 ? 11.891 13.086 -1.62 1 97.81 80 LYS A O 1
ATOM 599 N N . GLU A 1 81 ? 13.664 13.414 -0.245 1 97.44 81 GLU A N 1
ATOM 600 C CA . GLU A 1 81 ? 14.031 12 -0.204 1 97.44 81 GLU A CA 1
ATOM 601 C C . GLU A 1 81 ? 13.766 11.398 1.174 1 97.44 81 GLU A C 1
ATOM 603 O O . GLU A 1 81 ? 13.688 12.125 2.168 1 97.44 81 GLU A O 1
ATOM 608 N N . SER A 1 82 ? 13.555 10.156 1.227 1 97.88 82 SER A N 1
ATOM 609 C CA . SER A 1 82 ? 13.438 9.328 2.426 1 97.88 82 SER A CA 1
ATOM 610 C C . SER A 1 82 ? 13.961 7.918 2.182 1 97.88 82 SER A C 1
ATOM 612 O O . SER A 1 82 ? 14.406 7.598 1.078 1 97.88 82 SER A O 1
ATOM 614 N N . THR A 1 83 ? 14.062 7.129 3.227 1 97.94 83 THR A N 1
ATOM 615 C CA . THR A 1 83 ? 14.523 5.746 3.152 1 97.94 83 THR A CA 1
ATOM 616 C C . THR A 1 83 ? 13.562 4.816 3.889 1 97.94 83 THR A C 1
ATOM 618 O O . THR A 1 83 ? 13.023 5.176 4.938 1 97.94 83 THR A O 1
ATOM 621 N N . THR A 1 84 ? 13.328 3.672 3.287 1 98 84 THR A N 1
ATOM 622 C CA . THR A 1 84 ? 12.438 2.717 3.932 1 98 84 THR A CA 1
ATOM 623 C C . THR A 1 84 ? 13.07 2.143 5.195 1 98 84 THR A C 1
ATOM 625 O O . THR A 1 84 ? 14.297 2.072 5.297 1 98 84 THR A O 1
ATOM 628 N N . ASP A 1 85 ? 12.219 1.732 6.109 1 97.38 85 ASP A N 1
ATOM 629 C CA . ASP A 1 85 ? 12.664 1.036 7.312 1 97.38 85 ASP A CA 1
ATOM 630 C C . ASP A 1 85 ? 12.625 -0.478 7.117 1 97.38 85 ASP A C 1
ATOM 632 O O . ASP A 1 85 ? 12.484 -0.961 5.992 1 97.38 85 ASP A O 1
ATOM 636 N N . LYS A 1 86 ? 12.742 -1.258 8.188 1 96.81 86 LYS A N 1
ATOM 637 C CA . LYS A 1 86 ? 12.836 -2.715 8.133 1 96.81 86 LYS A CA 1
ATOM 638 C C . LYS A 1 86 ? 11.539 -3.322 7.594 1 96.81 86 LYS A C 1
ATOM 640 O O . LYS A 1 86 ? 11.539 -4.441 7.082 1 96.81 86 LYS A O 1
ATOM 645 N N . ASN A 1 87 ? 10.438 -2.605 7.762 1 97.38 87 ASN A N 1
ATOM 646 C CA . ASN A 1 87 ? 9.148 -3.098 7.285 1 97.38 87 ASN A CA 1
ATOM 647 C C . ASN A 1 87 ? 8.82 -2.559 5.895 1 97.38 87 ASN A C 1
ATOM 649 O O . ASN A 1 87 ? 7.699 -2.719 5.41 1 97.38 87 ASN A O 1
ATOM 653 N N . GLY A 1 88 ? 9.812 -1.926 5.258 1 97.88 88 GLY A N 1
ATOM 654 C CA . GLY A 1 88 ? 9.648 -1.39 3.918 1 97.88 88 GLY A CA 1
ATOM 655 C C . GLY A 1 88 ? 8.867 -0.087 3.887 1 97.88 88 GLY A C 1
ATOM 656 O O . GLY A 1 88 ? 8.477 0.381 2.816 1 97.88 88 GLY A O 1
ATOM 657 N N . VAL A 1 89 ? 8.602 0.526 5.051 1 98.5 89 VAL A N 1
ATOM 658 C CA . VAL A 1 89 ? 7.746 1.701 5.168 1 98.5 89 VAL A CA 1
ATOM 659 C C . VAL A 1 89 ? 8.586 2.969 5.039 1 98.5 89 VAL A C 1
ATOM 661 O O . VAL A 1 89 ? 9.695 3.043 5.574 1 98.5 89 VAL A O 1
ATOM 664 N N . TYR A 1 90 ? 8.055 3.975 4.383 1 98.38 90 TYR A N 1
ATOM 665 C CA . TYR A 1 90 ? 8.656 5.305 4.332 1 98.38 90 TYR A CA 1
ATOM 666 C C . TYR A 1 90 ? 7.609 6.383 4.586 1 98.38 90 TYR A C 1
ATOM 668 O O . TYR A 1 90 ? 6.426 6.184 4.309 1 98.38 90 TYR A O 1
ATOM 676 N N . ASN A 1 91 ? 8.07 7.488 5.098 1 98.38 91 ASN A N 1
ATOM 677 C CA . ASN A 1 91 ? 7.305 8.711 5.309 1 98.38 91 ASN A CA 1
ATOM 678 C C . ASN A 1 91 ? 8.008 9.93 4.715 1 98.38 91 ASN A C 1
ATOM 680 O O . ASN A 1 91 ? 9.219 10.094 4.887 1 98.38 91 ASN A O 1
ATOM 684 N N . ILE A 1 92 ? 7.242 10.711 4.078 1 97.56 92 ILE A N 1
ATOM 685 C CA . ILE A 1 92 ? 7.789 11.953 3.539 1 97.56 92 ILE A CA 1
ATOM 686 C C . ILE A 1 92 ? 6.867 13.117 3.883 1 97.56 92 ILE A C 1
ATOM 688 O O . ILE A 1 92 ? 5.684 13.102 3.543 1 97.56 92 ILE A O 1
ATOM 692 N N . GLU A 1 93 ? 7.398 14.102 4.547 1 95.31 93 GLU A N 1
ATOM 693 C CA . GLU A 1 93 ? 6.66 15.344 4.773 1 95.31 93 GLU A CA 1
ATOM 694 C C . GLU A 1 93 ? 6.75 16.266 3.562 1 95.31 93 GLU A C 1
ATOM 696 O O . GLU A 1 93 ? 7.82 16.422 2.973 1 95.31 93 GLU A O 1
ATOM 701 N N . CYS A 1 94 ? 5.605 16.672 3.205 1 94.75 94 CYS A N 1
ATOM 702 C CA . CYS A 1 94 ? 5.523 17.578 2.061 1 94.75 94 CYS A CA 1
ATOM 703 C C . CYS A 1 94 ? 4.746 18.844 2.412 1 94.75 94 CYS A C 1
ATOM 705 O O . CYS A 1 94 ? 3.535 18.781 2.627 1 94.75 94 CYS A O 1
ATOM 707 N N . LYS A 1 95 ? 5.453 19.938 2.344 1 90.38 95 LYS A N 1
ATOM 708 C CA . LYS A 1 95 ? 4.832 21.203 2.688 1 90.38 95 LYS A CA 1
ATOM 709 C C . LYS A 1 95 ? 4.145 21.828 1.477 1 90.38 95 LYS A C 1
ATOM 711 O O . LYS A 1 95 ? 4.656 21.75 0.358 1 90.38 95 LYS A O 1
ATOM 716 N N . GLY A 1 96 ? 2.949 22.438 1.78 1 88.38 96 GLY A N 1
ATOM 717 C CA . GLY A 1 96 ? 2.283 23.234 0.761 1 88.38 96 GLY A CA 1
ATOM 718 C C . GLY A 1 96 ? 1.254 22.438 -0.029 1 88.38 96 GLY A C 1
ATOM 719 O O . GLY A 1 96 ? 1.234 21.219 0.02 1 88.38 96 GLY A O 1
ATOM 720 N N . ASP A 1 97 ? 0.471 23.219 -0.703 1 88.44 97 ASP A N 1
ATOM 721 C CA . ASP A 1 97 ? -0.536 22.672 -1.604 1 88.44 97 ASP A CA 1
ATOM 722 C C . ASP A 1 97 ? 0.009 22.547 -3.025 1 88.44 97 ASP A C 1
ATOM 724 O O . ASP A 1 97 ? 0.599 23.484 -3.555 1 88.44 97 ASP A O 1
ATOM 728 N N . HIS A 1 98 ? -0.158 21.391 -3.621 1 93.06 98 HIS A N 1
ATOM 729 C CA . HIS A 1 98 ? 0.377 21.109 -4.945 1 93.06 98 HIS A CA 1
ATOM 730 C C . HIS A 1 98 ? -0.742 20.828 -5.941 1 93.06 98 HIS A C 1
ATOM 732 O O . HIS A 1 98 ? -0.652 19.875 -6.723 1 93.06 98 HIS A O 1
ATOM 738 N N . GLU A 1 99 ? -1.688 21.609 -5.887 1 89.75 99 GLU A N 1
ATOM 739 C CA . GLU A 1 99 ? -2.9 21.406 -6.676 1 89.75 99 GLU A CA 1
ATOM 740 C C . GLU A 1 99 ? -2.602 21.469 -8.172 1 89.75 99 GLU A C 1
ATOM 742 O O . GLU A 1 99 ? -3.15 20.688 -8.953 1 89.75 99 GLU A O 1
ATOM 747 N N . GLU A 1 100 ? -1.784 22.359 -8.617 1 91.12 100 GLU A N 1
ATOM 748 C CA . GLU A 1 100 ? -1.502 22.531 -10.039 1 91.12 100 GLU A CA 1
ATOM 749 C C . GLU A 1 100 ? -0.265 21.734 -10.453 1 91.12 100 GLU A C 1
ATOM 751 O O . GLU A 1 100 ? 0.303 21.969 -11.523 1 91.12 100 GLU A O 1
ATOM 756 N N . GLU A 1 101 ? 0.128 20.844 -9.609 1 94.56 101 GLU A N 1
ATOM 757 C CA . GLU A 1 101 ? 1.355 20.094 -9.852 1 94.56 101 GLU A CA 1
ATOM 758 C C . GLU A 1 101 ? 1.073 18.594 -9.969 1 94.56 101 GLU A C 1
ATOM 760 O O . GLU A 1 101 ? -0.007 18.141 -9.594 1 94.56 101 GLU A O 1
ATOM 765 N N . VAL A 1 102 ? 2.012 18 -10.656 1 95.31 102 VAL A N 1
ATOM 766 C CA . VAL A 1 102 ? 2.051 16.547 -10.633 1 95.31 102 VAL A CA 1
ATOM 767 C C . VAL A 1 102 ? 3.137 16.078 -9.664 1 95.31 102 VAL A C 1
ATOM 769 O O . VAL A 1 102 ? 4.301 16.453 -9.797 1 95.31 102 VAL A O 1
ATOM 772 N N . CYS A 1 103 ? 2.783 15.281 -8.68 1 97.06 103 CYS A N 1
ATOM 773 C CA . CYS A 1 103 ? 3.729 14.742 -7.707 1 97.06 103 CYS A CA 1
ATOM 774 C C . CYS A 1 103 ? 3.873 13.234 -7.871 1 97.06 103 CYS A C 1
ATOM 776 O O . CYS A 1 103 ? 2.875 12.516 -7.973 1 97.06 103 CYS A O 1
ATOM 778 N N . LYS A 1 104 ? 5.109 12.812 -7.914 1 97.56 104 LYS A N 1
ATOM 779 C CA . LYS A 1 104 ? 5.43 11.406 -8.141 1 97.56 104 LYS A CA 1
ATOM 780 C C . LYS A 1 104 ? 6.422 10.898 -7.098 1 97.56 104 LYS A C 1
ATOM 782 O O . LYS A 1 104 ? 7.371 11.594 -6.738 1 97.56 104 LYS A O 1
ATOM 787 N N . VAL A 1 105 ? 6.121 9.719 -6.605 1 98.44 105 VAL A N 1
ATOM 788 C CA . VAL A 1 105 ? 7.059 9 -5.75 1 98.44 105 VAL A CA 1
ATOM 789 C C . VAL A 1 105 ? 7.766 7.914 -6.555 1 98.44 105 VAL A C 1
ATOM 791 O O . VAL A 1 105 ? 7.121 7.164 -7.293 1 98.44 105 VAL A O 1
ATOM 794 N N . LYS A 1 106 ? 9.102 7.859 -6.43 1 97.88 106 LYS A N 1
ATOM 795 C CA . LYS A 1 106 ? 9.883 6.859 -7.156 1 97.88 106 LYS A CA 1
ATOM 796 C C . LYS A 1 106 ? 10.922 6.207 -6.246 1 97.88 106 LYS A C 1
ATOM 798 O O . LYS A 1 106 ? 11.656 6.902 -5.543 1 97.88 106 LYS A O 1
ATOM 803 N N . ALA A 1 107 ? 10.945 4.891 -6.293 1 97.44 107 ALA A N 1
ATOM 804 C CA . ALA A 1 107 ? 11.961 4.125 -5.582 1 97.44 107 ALA A CA 1
ATOM 805 C C . ALA A 1 107 ? 13.242 4.02 -6.41 1 97.44 107 ALA A C 1
ATOM 807 O O . ALA A 1 107 ? 13.188 3.801 -7.625 1 97.44 107 ALA A O 1
ATOM 808 N N . GLU A 1 108 ? 14.297 4.254 -5.711 1 94.88 108 GLU A N 1
ATOM 809 C CA . GLU A 1 108 ? 15.586 4.059 -6.371 1 94.88 108 GLU A CA 1
ATOM 810 C C . GLU A 1 108 ? 15.898 2.574 -6.547 1 94.88 108 GLU A C 1
ATOM 812 O O . GLU A 1 108 ? 15.398 1.735 -5.793 1 94.88 108 GLU A O 1
ATOM 817 N N . ASN A 1 109 ? 16.75 2.402 -7.52 1 90 109 ASN A N 1
ATOM 818 C CA . ASN A 1 109 ? 17.109 1.021 -7.809 1 90 109 ASN A CA 1
ATOM 819 C C . ASN A 1 109 ? 17.781 0.359 -6.605 1 90 109 ASN A C 1
ATOM 821 O O . ASN A 1 109 ? 18.578 0.991 -5.906 1 90 109 ASN A O 1
ATOM 825 N N . VAL A 1 110 ? 17.391 -0.843 -6.43 1 87.44 110 VAL A N 1
ATOM 826 C CA . VAL A 1 110 ? 17.922 -1.619 -5.312 1 87.44 110 VAL A CA 1
ATOM 827 C C . VAL A 1 110 ? 19 -2.586 -5.812 1 87.44 110 VAL A C 1
ATOM 829 O O . VAL A 1 110 ? 19.047 -2.898 -7.004 1 87.44 110 VAL A O 1
ATOM 832 N N . LYS A 1 111 ? 19.875 -2.893 -4.879 1 82.19 111 LYS A N 1
ATOM 833 C CA . LYS A 1 111 ? 20.922 -3.877 -5.176 1 82.19 111 LYS A CA 1
ATOM 834 C C . LYS A 1 111 ? 20.562 -5.238 -4.578 1 82.19 111 LYS A C 1
ATOM 836 O O . LYS A 1 111 ? 19.766 -5.324 -3.65 1 82.19 111 LYS A O 1
ATOM 841 N N . GLY A 1 112 ? 21.125 -6.273 -5.23 1 86.25 112 GLY A N 1
ATOM 842 C CA . GLY A 1 112 ? 20.906 -7.621 -4.723 1 86.25 112 GLY A CA 1
ATOM 843 C C . GLY A 1 112 ? 20 -8.453 -5.602 1 86.25 112 GLY A C 1
ATOM 844 O O . GLY A 1 112 ? 20.016 -8.312 -6.828 1 86.25 112 GLY A O 1
ATOM 845 N N . ALA A 1 113 ? 19.281 -9.391 -4.949 1 83.62 113 ALA A N 1
ATOM 846 C CA . ALA A 1 113 ? 18.5 -10.375 -5.695 1 83.62 113 ALA A CA 1
ATOM 847 C C . ALA A 1 113 ? 17.234 -9.75 -6.254 1 83.62 113 ALA A C 1
ATOM 849 O O . ALA A 1 113 ? 16.672 -10.242 -7.234 1 83.62 113 ALA A O 1
ATOM 850 N N . CYS A 1 114 ? 16.812 -8.68 -5.75 1 92.31 114 CYS A N 1
ATOM 851 C CA . CYS A 1 114 ? 15.547 -8.062 -6.113 1 92.31 114 CYS A CA 1
ATOM 852 C C . CYS A 1 114 ? 15.766 -6.738 -6.836 1 92.31 114 CYS A C 1
ATOM 854 O O . CYS A 1 114 ? 15.461 -5.676 -6.297 1 92.31 114 CYS A O 1
ATOM 856 N N . THR A 1 115 ? 16.188 -6.832 -8.07 1 90.38 115 THR A N 1
ATOM 857 C CA . THR A 1 115 ? 16.656 -5.621 -8.734 1 90.38 115 THR A CA 1
ATOM 858 C C . THR A 1 115 ? 15.852 -5.34 -9.992 1 90.38 115 THR A C 1
ATOM 860 O O . THR A 1 115 ? 15.93 -4.25 -10.562 1 90.38 115 THR A O 1
ATOM 863 N N . LYS A 1 116 ? 15.172 -6.328 -10.469 1 92.44 116 LYS A N 1
ATOM 864 C CA . LYS A 1 116 ? 14.406 -6.121 -11.688 1 92.44 116 LYS A CA 1
ATOM 865 C C . LYS A 1 116 ? 13.289 -5.105 -11.477 1 92.44 116 LYS A C 1
ATOM 867 O O . LYS A 1 116 ? 12.492 -5.238 -10.547 1 92.44 116 LYS A O 1
ATOM 872 N N . ILE A 1 117 ? 13.203 -4.211 -12.336 1 88.56 117 ILE A N 1
ATOM 873 C CA . ILE A 1 117 ? 12.234 -3.123 -12.25 1 88.56 117 ILE A CA 1
ATOM 874 C C . ILE A 1 117 ? 10.859 -3.623 -12.688 1 88.56 117 ILE A C 1
ATOM 876 O O . ILE A 1 117 ? 10.75 -4.363 -13.672 1 88.56 117 ILE A O 1
ATOM 880 N N . MET A 1 118 ? 9.883 -3.174 -11.891 1 89.62 118 MET A N 1
ATOM 881 C CA . MET A 1 118 ? 8.5 -3.494 -12.219 1 89.62 118 MET A CA 1
ATOM 882 C C . MET A 1 118 ? 7.727 -2.236 -12.602 1 89.62 118 MET A C 1
ATOM 884 O O . MET A 1 118 ? 8.234 -1.124 -12.469 1 89.62 118 MET A O 1
ATOM 888 N N . ASP A 1 119 ? 6.473 -2.43 -13.125 1 83.75 119 ASP A N 1
ATOM 889 C CA . ASP A 1 119 ? 5.621 -1.323 -13.555 1 83.75 119 ASP A CA 1
ATOM 890 C C . ASP A 1 119 ? 5.266 -0.417 -12.375 1 83.75 119 ASP A C 1
ATOM 892 O O . ASP A 1 119 ? 5.039 0.781 -12.555 1 83.75 119 ASP A O 1
ATOM 896 N N . ASN A 1 120 ? 5.293 -1.003 -11.227 1 88 120 ASN A N 1
ATOM 897 C CA . ASN A 1 120 ? 4.875 -0.238 -10.062 1 88 120 ASN A CA 1
ATOM 898 C C . ASN A 1 120 ? 6.07 0.257 -9.25 1 88 120 ASN A C 1
ATOM 900 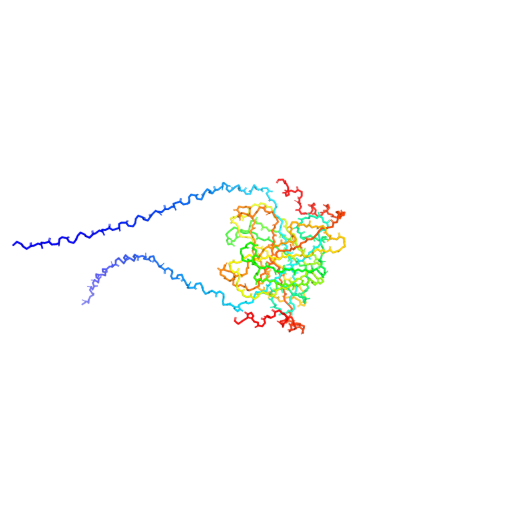O O . ASN A 1 120 ? 6.031 0.273 -8.023 1 88 120 ASN A O 1
ATOM 904 N N . GLU A 1 121 ? 7.242 0.674 -9.938 1 90.12 121 GLU A N 1
ATOM 905 C CA . GLU A 1 121 ? 8.383 1.246 -9.234 1 90.12 121 GLU A CA 1
ATOM 906 C C . GLU A 1 121 ? 8.117 2.695 -8.836 1 90.12 121 GLU A C 1
ATOM 908 O O . GLU A 1 121 ? 8.883 3.287 -8.078 1 90.12 121 GLU A O 1
ATOM 913 N N . SER A 1 122 ? 7.168 3.26 -9.398 1 95.06 122 SER A N 1
ATOM 914 C CA . SER A 1 122 ? 6.773 4.633 -9.094 1 95.06 122 SER A CA 1
ATOM 915 C C . SER A 1 122 ? 5.258 4.793 -9.133 1 95.06 122 SER A C 1
ATOM 917 O O . SER A 1 122 ? 4.547 3.93 -9.648 1 95.06 122 SER A O 1
ATOM 919 N N . ASP A 1 123 ? 4.766 5.852 -8.5 1 95.69 123 ASP A N 1
ATOM 920 C CA . ASP A 1 123 ? 3.346 6.188 -8.508 1 95.69 123 ASP A CA 1
ATOM 921 C C . ASP A 1 123 ? 3.135 7.688 -8.32 1 95.69 123 ASP A C 1
ATOM 923 O O . ASP A 1 123 ? 4 8.383 -7.785 1 95.69 123 ASP A O 1
ATOM 927 N N . SER A 1 124 ? 2.068 8.109 -8.805 1 95.56 124 SER A N 1
ATOM 928 C CA . SER A 1 124 ? 1.688 9.508 -8.633 1 95.56 124 SER A CA 1
ATOM 929 C C . SER A 1 124 ? 0.783 9.695 -7.422 1 95.56 124 SER A C 1
ATOM 931 O O . SER A 1 124 ? 0.072 8.773 -7.023 1 95.56 124 SER A O 1
ATOM 933 N N . ILE A 1 125 ? 0.803 10.922 -6.891 1 95.44 125 ILE A N 1
ATOM 934 C CA . ILE A 1 125 ? 0.009 11.203 -5.699 1 95.44 125 ILE A CA 1
ATOM 935 C C . ILE A 1 125 ? -0.485 12.648 -5.738 1 95.44 125 ILE A C 1
ATOM 937 O O . ILE A 1 125 ? 0.219 13.539 -6.219 1 95.44 125 ILE A O 1
ATOM 941 N N . VAL A 1 126 ? -1.719 12.82 -5.281 1 94 126 VAL A N 1
ATOM 942 C CA . VAL A 1 126 ? -2.326 14.148 -5.246 1 94 126 VAL A CA 1
ATOM 943 C C . VAL A 1 126 ? -2.127 14.773 -3.865 1 94 126 VAL A C 1
ATOM 945 O O . VAL A 1 126 ? -2.51 14.188 -2.852 1 94 126 VAL A O 1
ATOM 948 N N . LEU A 1 127 ? -1.57 15.938 -3.877 1 94.5 127 LEU A N 1
ATOM 949 C CA . LEU A 1 127 ? -1.268 16.594 -2.613 1 94.5 127 LEU A CA 1
ATOM 950 C C . LEU A 1 127 ? -1.949 17.953 -2.535 1 94.5 127 LEU A C 1
ATOM 952 O O . LEU A 1 127 ? -1.285 19 -2.611 1 94.5 127 LEU A O 1
ATOM 956 N N . THR A 1 128 ? -3.277 17.891 -2.334 1 91.94 128 THR A N 1
ATOM 957 C CA . THR A 1 128 ? -4.094 19.078 -2.154 1 91.94 128 THR A CA 1
ATOM 958 C C . THR A 1 128 ? -5.34 18.766 -1.328 1 91.94 128 THR A C 1
ATOM 960 O O . THR A 1 128 ? -5.824 17.641 -1.336 1 91.94 128 THR A O 1
ATOM 963 N N . LYS A 1 129 ? -5.824 19.672 -0.64 1 85.69 129 LYS A N 1
ATOM 964 C CA . LYS A 1 129 ? -7.051 19.531 0.14 1 85.69 129 LYS A CA 1
ATOM 965 C C . LYS A 1 129 ? -8.273 19.891 -0.696 1 85.69 129 LYS A C 1
ATOM 967 O O . LYS A 1 129 ? -9.414 19.688 -0.262 1 85.69 129 LYS A O 1
ATOM 972 N N . ASN A 1 130 ? -8.102 20.375 -1.773 1 80.5 130 ASN A N 1
ATOM 973 C CA . ASN A 1 130 ? -9.18 20.938 -2.576 1 80.5 130 ASN A CA 1
ATOM 974 C C . ASN A 1 130 ? -9.898 19.859 -3.391 1 80.5 130 ASN A C 1
ATOM 976 O O . ASN A 1 130 ? -10.781 20.156 -4.195 1 80.5 130 ASN A O 1
ATOM 980 N N . MET A 1 131 ? -9.492 18.641 -3.221 1 76.94 131 MET A N 1
ATOM 981 C CA . MET A 1 131 ? -10.117 17.562 -3.98 1 76.94 131 MET A CA 1
ATOM 982 C C . MET A 1 131 ? -10.961 16.688 -3.068 1 76.94 131 MET A C 1
ATOM 984 O O . MET A 1 131 ? -11.188 15.508 -3.377 1 76.94 131 MET A O 1
ATOM 988 N N . GLY A 1 132 ? -11.445 17.312 -1.883 1 70 132 GLY A N 1
ATOM 989 C CA . GLY A 1 132 ? -12.43 16.594 -1.083 1 70 132 GLY A CA 1
ATOM 990 C C . GLY A 1 132 ? -11.805 15.648 -0.078 1 70 132 GLY A C 1
ATOM 991 O O . GLY A 1 132 ? -12.5 14.844 0.543 1 70 132 GLY A O 1
ATOM 992 N N . VAL A 1 133 ? -10.523 15.477 -0.134 1 71.5 133 VAL A N 1
ATOM 993 C CA . VAL A 1 133 ? -9.891 14.664 0.899 1 71.5 133 VAL A CA 1
ATOM 994 C C . VAL A 1 133 ? -9.32 15.562 1.989 1 71.5 133 VAL A C 1
ATOM 996 O O . VAL A 1 133 ? -8.297 16.219 1.788 1 71.5 133 VAL A O 1
ATOM 999 N N . PRO A 1 134 ? -9.992 15.539 3.148 1 76.44 134 PRO A N 1
ATOM 1000 C CA . PRO A 1 134 ? -9.555 16.469 4.199 1 76.44 134 PRO A CA 1
ATOM 1001 C C . PRO A 1 134 ? -8.281 16.016 4.895 1 76.44 134 PRO A C 1
ATOM 1003 O O . PRO A 1 134 ? -7.531 16.844 5.426 1 76.44 134 PRO A O 1
ATOM 1006 N N . SER A 1 135 ? -8.039 14.82 4.867 1 84.69 135 SER A N 1
ATOM 1007 C CA . SER A 1 135 ? -6.883 14.305 5.594 1 84.69 135 SER A CA 1
ATOM 1008 C C . SER A 1 135 ? -5.578 14.734 4.93 1 84.69 135 SER A C 1
ATOM 1010 O O . SER A 1 135 ? -5.488 14.781 3.699 1 84.69 135 SER A O 1
ATOM 1012 N N . LEU A 1 136 ? -4.645 15.094 5.789 1 90.31 136 LEU A N 1
ATOM 1013 C CA . LEU A 1 136 ? -3.332 15.492 5.289 1 90.31 136 LEU A CA 1
ATOM 1014 C C . LEU A 1 136 ? -2.424 14.281 5.121 1 90.31 136 LEU A C 1
ATOM 1016 O O . LEU A 1 136 ? -1.308 14.398 4.609 1 90.31 136 LEU A O 1
ATOM 1020 N N . ILE A 1 137 ? -2.865 13.18 5.535 1 92.56 137 ILE A N 1
ATOM 1021 C CA . ILE A 1 137 ? -2.141 11.93 5.312 1 92.56 137 ILE A CA 1
ATOM 1022 C C . ILE A 1 137 ? -2.527 11.344 3.957 1 92.56 137 ILE A C 1
ATOM 1024 O O . ILE A 1 137 ? -3.713 11.203 3.648 1 92.56 137 ILE A O 1
ATOM 1028 N N . ARG A 1 138 ? -1.533 11.008 3.201 1 94.5 138 ARG A N 1
ATOM 1029 C CA . ARG A 1 138 ? -1.747 10.453 1.869 1 94.5 138 ARG A CA 1
ATOM 1030 C C . ARG A 1 138 ? -0.971 9.148 1.688 1 94.5 138 ARG A C 1
ATOM 1032 O O . ARG A 1 138 ? 0.226 9.086 1.977 1 94.5 138 ARG A O 1
ATOM 1039 N N . PHE A 1 139 ? -1.682 8.156 1.151 1 95.81 139 PHE A N 1
ATOM 1040 C CA . PHE A 1 139 ? -1.072 6.844 0.973 1 95.81 139 PHE A CA 1
ATOM 1041 C C . PHE A 1 139 ? -0.724 6.602 -0.491 1 95.81 139 PHE A C 1
ATOM 1043 O O . PHE A 1 139 ? -1.516 6.914 -1.382 1 95.81 139 PHE A O 1
ATOM 1050 N N . VAL A 1 140 ? 0.477 6.07 -0.655 1 96.62 140 VAL A N 1
ATOM 1051 C CA . VAL A 1 140 ? 0.933 5.594 -1.956 1 96.62 140 VAL A CA 1
ATOM 1052 C C . VAL A 1 140 ? 0.764 4.078 -2.041 1 96.62 140 VAL A C 1
ATOM 1054 O O . VAL A 1 140 ? 1.054 3.359 -1.081 1 96.62 140 VAL A O 1
ATOM 1057 N N . ASN A 1 141 ? 0.312 3.584 -3.219 1 94.88 141 ASN A N 1
ATOM 1058 C CA . ASN A 1 141 ? 0.322 2.139 -3.424 1 94.88 141 ASN A CA 1
ATOM 1059 C C . ASN A 1 141 ? 1.719 1.555 -3.232 1 94.88 141 ASN A C 1
ATOM 1061 O O . ASN A 1 141 ? 2.719 2.227 -3.498 1 94.88 141 ASN A O 1
ATOM 1065 N N . PRO A 1 142 ? 1.685 0.301 -2.736 1 96.81 142 PRO A N 1
ATOM 1066 C CA . PRO A 1 142 ? 3.014 -0.289 -2.555 1 96.81 142 PRO A CA 1
ATOM 1067 C C . PRO A 1 142 ? 3.82 -0.332 -3.852 1 96.81 142 PRO A C 1
ATOM 1069 O O . PRO A 1 142 ? 3.287 -0.694 -4.902 1 96.81 142 PRO A O 1
ATOM 1072 N N . LEU A 1 143 ? 5.074 0.101 -3.752 1 96.81 143 LEU A N 1
ATOM 1073 C CA . LEU A 1 143 ? 6.027 0.006 -4.852 1 96.81 143 LEU A CA 1
ATOM 1074 C C . LEU A 1 143 ? 6.863 -1.265 -4.738 1 96.81 143 LEU A C 1
ATOM 1076 O O . LEU A 1 143 ? 6.988 -1.838 -3.654 1 96.81 143 LEU A O 1
ATOM 1080 N N . GLY A 1 144 ? 7.418 -1.666 -5.891 1 94.81 144 GLY A N 1
ATOM 1081 C CA . GLY A 1 144 ? 8.102 -2.943 -5.754 1 94.81 144 GLY A CA 1
ATOM 1082 C C . GLY A 1 144 ? 9.109 -3.197 -6.855 1 94.81 144 GLY A C 1
ATOM 1083 O O . GLY A 1 144 ? 9.156 -2.467 -7.848 1 94.81 144 GLY A O 1
ATOM 1084 N N . PHE A 1 145 ? 9.977 -4.199 -6.566 1 96.38 145 PHE A N 1
ATOM 1085 C CA . PHE A 1 145 ? 10.969 -4.797 -7.457 1 96.38 145 PHE A CA 1
ATOM 1086 C C . PHE A 1 145 ? 10.797 -6.309 -7.516 1 96.38 145 PHE A C 1
ATOM 1088 O O . PHE A 1 145 ? 10.109 -6.895 -6.676 1 96.38 145 PHE A O 1
ATOM 1095 N N . MET A 1 146 ? 11.336 -6.863 -8.508 1 95 146 MET A N 1
ATOM 1096 C CA . MET A 1 146 ? 11.18 -8.305 -8.664 1 95 146 MET A CA 1
ATOM 1097 C C . MET A 1 146 ? 12.539 -9 -8.711 1 95 146 MET A C 1
ATOM 1099 O O . MET A 1 146 ? 13.539 -8.391 -9.102 1 95 146 MET A O 1
ATOM 1103 N N . THR A 1 147 ? 12.516 -10.203 -8.266 1 94.56 147 THR A N 1
ATOM 1104 C CA . THR A 1 147 ? 13.711 -11.031 -8.367 1 94.56 147 THR A CA 1
ATOM 1105 C C . THR A 1 147 ? 13.961 -11.438 -9.82 1 94.56 147 THR A C 1
ATOM 1107 O O . THR A 1 147 ? 13.047 -11.422 -10.641 1 94.56 147 THR A O 1
ATOM 1110 N N . GLN A 1 148 ? 15.258 -11.805 -10.07 1 91.25 148 GLN A N 1
ATOM 1111 C CA . GLN A 1 148 ? 15.641 -12.25 -11.406 1 91.25 148 GLN A CA 1
ATOM 1112 C C . GLN A 1 148 ? 15.047 -13.625 -11.719 1 91.25 148 GLN A C 1
ATOM 1114 O O . GLN A 1 148 ? 14.727 -13.922 -12.867 1 91.25 148 GLN A O 1
ATOM 1119 N N . THR A 1 149 ? 15 -14.398 -10.688 1 91.88 149 THR A N 1
ATOM 1120 C CA . THR A 1 149 ? 14.422 -15.727 -10.844 1 91.88 149 THR A CA 1
ATOM 1121 C C . THR A 1 149 ? 13.125 -15.852 -10.039 1 91.88 149 THR A C 1
ATOM 1123 O O . THR A 1 149 ? 13.023 -15.336 -8.93 1 91.88 149 THR A O 1
ATOM 1126 N N . ILE A 1 150 ? 12.164 -16.578 -10.727 1 92.62 150 ILE A N 1
ATOM 1127 C CA . ILE A 1 150 ? 10.859 -16.797 -10.094 1 92.62 150 ILE A CA 1
ATOM 1128 C C . ILE A 1 150 ? 11 -17.797 -8.953 1 92.62 150 ILE A C 1
ATOM 1130 O O . ILE A 1 150 ? 11.656 -18.828 -9.102 1 92.62 150 ILE A O 1
ATOM 1134 N N . ASP A 1 151 ? 10.5 -17.438 -7.836 1 95.62 151 ASP A N 1
ATOM 1135 C CA . ASP A 1 151 ? 10.508 -18.328 -6.676 1 95.62 151 ASP A CA 1
ATOM 1136 C C . ASP A 1 151 ? 9.68 -19.578 -6.938 1 95.62 151 ASP A C 1
ATOM 1138 O O . ASP A 1 151 ? 8.602 -19.516 -7.543 1 95.62 151 ASP A O 1
ATOM 1142 N N . ALA A 1 152 ? 10.125 -20.703 -6.422 1 95.56 152 ALA A N 1
ATOM 1143 C CA . ALA A 1 152 ? 9.484 -22 -6.648 1 95.56 152 ALA A CA 1
ATOM 1144 C C . ALA A 1 152 ? 8.102 -22.047 -6.008 1 95.56 152 ALA A C 1
ATOM 1146 O O . ALA A 1 152 ? 7.234 -22.812 -6.434 1 95.56 152 ALA A O 1
ATOM 1147 N N . GLY A 1 153 ? 7.879 -21.203 -4.977 1 96.5 153 GLY A N 1
ATOM 1148 C CA . GLY A 1 153 ? 6.613 -21.203 -4.266 1 96.5 153 GLY A CA 1
ATOM 1149 C C . GLY A 1 153 ? 5.523 -20.438 -4.984 1 96.5 153 GLY A C 1
ATOM 1150 O O . GLY A 1 153 ? 4.363 -20.453 -4.574 1 96.5 153 GLY A O 1
ATOM 1151 N N . CYS A 1 154 ? 5.832 -19.828 -6.047 1 97.06 154 CYS A N 1
ATOM 1152 C CA . CYS A 1 154 ? 4.898 -18.938 -6.715 1 97.06 154 CYS A CA 1
ATOM 1153 C C . CYS A 1 154 ? 3.699 -19.703 -7.262 1 97.06 154 CYS A C 1
ATOM 1155 O O . CYS A 1 154 ? 2.576 -19.188 -7.25 1 97.06 154 CYS A O 1
ATOM 1157 N N . GLY A 1 155 ? 3.916 -20.844 -7.727 1 95.94 155 GLY A N 1
ATOM 1158 C CA . GLY A 1 155 ? 2.826 -21.656 -8.25 1 95.94 155 GLY A CA 1
ATOM 1159 C C . GLY A 1 155 ? 1.714 -21.875 -7.242 1 95.94 155 GLY A C 1
ATOM 1160 O O . GLY A 1 155 ? 0.533 -21.781 -7.582 1 95.94 155 GLY A O 1
ATOM 1161 N N . LYS A 1 156 ? 2.027 -22.156 -6.047 1 95.88 156 LYS A N 1
ATOM 1162 C CA . LYS A 1 156 ? 1.038 -22.375 -4.992 1 95.88 156 LYS A CA 1
ATOM 1163 C C . LYS A 1 156 ? 0.215 -21.109 -4.754 1 95.88 156 LYS A C 1
ATOM 1165 O O . LYS A 1 156 ? -0.999 -21.172 -4.551 1 95.88 156 LYS A O 1
ATOM 1170 N N . VAL A 1 157 ? 0.9 -19.953 -4.812 1 95.56 157 VAL A N 1
ATOM 1171 C CA . VAL A 1 157 ? 0.206 -18.688 -4.602 1 95.56 157 VAL A CA 1
ATOM 1172 C C . VAL A 1 157 ? -0.774 -18.438 -5.746 1 95.56 157 VAL A C 1
ATOM 1174 O O . VAL A 1 157 ? -1.903 -18 -5.52 1 95.56 157 VAL A O 1
ATOM 1177 N N . VAL A 1 158 ? -0.426 -18.75 -6.953 1 95 158 VAL A N 1
ATOM 1178 C CA . VAL A 1 158 ? -1.273 -18.578 -8.133 1 95 158 VAL A CA 1
ATOM 1179 C C . VAL A 1 158 ? -2.555 -19.406 -7.961 1 95 158 VAL A C 1
ATOM 1181 O O . VAL A 1 158 ? -3.652 -18.906 -8.227 1 95 158 VAL A O 1
ATOM 1184 N N . THR A 1 159 ? -2.338 -20.609 -7.508 1 93.25 159 THR A N 1
ATOM 1185 C CA . THR A 1 159 ? -3.48 -21.5 -7.332 1 93.25 159 THR A CA 1
ATOM 1186 C C . THR A 1 159 ? -4.371 -21.016 -6.191 1 93.25 159 THR A C 1
ATOM 1188 O O . THR A 1 159 ? -5.594 -20.984 -6.32 1 93.25 159 THR A O 1
ATOM 1191 N N . GLU A 1 160 ? -3.83 -20.578 -5.156 1 91.88 160 GLU A N 1
ATOM 1192 C CA . GLU A 1 160 ? -4.562 -20.141 -3.975 1 91.88 160 GLU A CA 1
ATOM 1193 C C . GLU A 1 160 ? -5.41 -18.906 -4.285 1 91.88 160 GLU A C 1
ATOM 1195 O O . GLU A 1 160 ? -6.551 -18.797 -3.826 1 91.88 160 GLU A O 1
ATOM 1200 N N . LEU A 1 161 ? -4.883 -18.031 -5.109 1 92.19 161 LEU A N 1
ATOM 1201 C CA . LEU A 1 161 ? -5.555 -16.75 -5.359 1 92.19 161 LEU A CA 1
ATOM 1202 C C . LEU A 1 161 ? -6.301 -16.797 -6.691 1 92.19 161 LEU A C 1
ATOM 1204 O O . LEU A 1 161 ? -6.977 -15.828 -7.051 1 92.19 161 LEU A O 1
ATOM 1208 N N . GLY A 1 162 ? -6.148 -17.844 -7.355 1 89.38 162 GLY A N 1
ATOM 1209 C CA . GLY A 1 162 ? -6.797 -17.953 -8.656 1 89.38 162 GLY A CA 1
ATOM 1210 C C . GLY A 1 162 ? -6.27 -16.953 -9.672 1 89.38 162 GLY A C 1
ATOM 1211 O O . GLY A 1 162 ? -7.035 -16.422 -10.469 1 89.38 162 GLY A O 1
ATOM 1212 N N . LEU A 1 163 ? -5 -16.719 -9.609 1 90.31 163 LEU A N 1
ATOM 1213 C CA . LEU A 1 163 ? -4.395 -15.719 -10.492 1 90.31 163 LEU A CA 1
ATOM 1214 C C . LEU A 1 163 ? -4.387 -16.219 -11.93 1 90.31 163 LEU A C 1
ATOM 1216 O O . LEU A 1 163 ? -4.23 -15.422 -12.867 1 90.31 163 LEU A O 1
ATOM 1220 N N . ASP A 1 164 ? -4.406 -17.453 -12.133 1 84.94 164 ASP A N 1
ATOM 1221 C CA . ASP A 1 164 ? -4.477 -18.031 -13.477 1 84.94 164 ASP A CA 1
ATOM 1222 C C . ASP A 1 164 ? -5.746 -17.578 -14.195 1 84.94 164 ASP A C 1
ATOM 1224 O O . ASP A 1 164 ? -5.816 -17.625 -15.43 1 84.94 164 ASP A O 1
ATOM 1228 N N . LYS A 1 165 ? -6.656 -17.031 -13.453 1 75.69 165 LYS A N 1
ATOM 1229 C CA . LYS A 1 165 ? -7.926 -16.594 -14.039 1 75.69 165 LYS A CA 1
ATOM 1230 C C . LYS A 1 165 ? -7.891 -15.117 -14.414 1 75.69 165 LYS A C 1
ATOM 1232 O O . LYS A 1 165 ? -8.805 -14.617 -15.078 1 75.69 165 LYS A O 1
ATOM 1237 N N . LEU A 1 166 ? -6.965 -14.328 -13.945 1 73.25 166 LEU A N 1
ATOM 1238 C CA . LEU A 1 166 ? -6.875 -12.898 -14.234 1 73.25 166 LEU A CA 1
ATOM 1239 C C . LEU A 1 166 ? -6.582 -12.656 -15.711 1 73.25 166 LEU A C 1
ATOM 1241 O O . LEU A 1 166 ? -6.895 -11.594 -16.25 1 73.25 166 LEU A O 1
ATOM 1245 N N . ASP A 1 167 ? -5.789 -13.336 -16.469 1 60.19 167 ASP A N 1
ATOM 1246 C CA . ASP A 1 167 ? -5.375 -13.164 -17.859 1 60.19 167 ASP A CA 1
ATOM 1247 C C . ASP A 1 167 ? -6.469 -13.641 -18.812 1 60.19 167 ASP A C 1
ATOM 1249 O O . ASP A 1 167 ? -6.344 -13.484 -20.031 1 60.19 167 ASP A O 1
ATOM 1253 N N . ASP A 1 168 ? -7.535 -14.133 -18.312 1 51.44 168 ASP A N 1
ATOM 1254 C CA . ASP A 1 168 ? -8.508 -14.594 -19.312 1 51.44 168 ASP A CA 1
ATOM 1255 C C . ASP A 1 168 ? -9.539 -13.508 -19.609 1 51.44 168 ASP A C 1
ATOM 1257 O O . ASP A 1 168 ? -9.953 -12.773 -18.703 1 51.44 168 ASP A O 1
ATOM 1261 N N . MET B 1 1 ? 10.633 31.312 -81.438 1 22.95 1 MET B N 1
ATOM 1262 C CA . MET B 1 1 ? 10.82 31.406 -80 1 22.95 1 MET B CA 1
ATOM 1263 C C . MET B 1 1 ? 9.5 31.172 -79.25 1 22.95 1 MET B C 1
ATOM 1265 O O . MET B 1 1 ? 8.477 3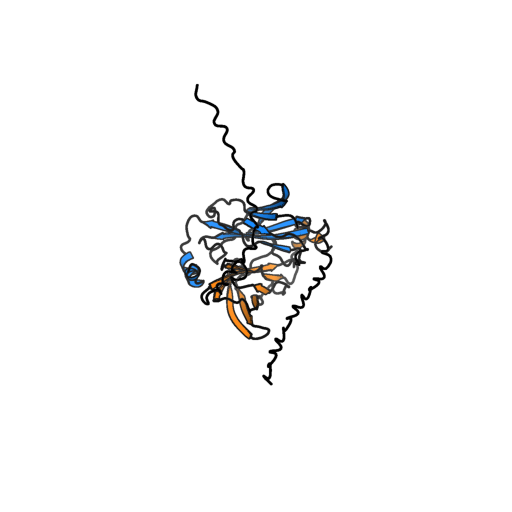1.766 -79.625 1 22.95 1 MET B O 1
ATOM 1269 N N . ALA B 1 2 ? 9.273 30.266 -78.188 1 30.09 2 ALA B N 1
ATOM 1270 C CA . ALA B 1 2 ? 8.367 29.266 -77.625 1 30.09 2 ALA B CA 1
ATOM 1271 C C . ALA B 1 2 ? 7.477 29.906 -76.562 1 30.09 2 ALA B C 1
ATOM 1273 O O . ALA B 1 2 ? 6.367 29.438 -76.312 1 30.09 2 ALA B O 1
ATOM 1274 N N . ARG B 1 3 ? 7.812 30.891 -75.75 1 25.75 3 ARG B N 1
ATOM 1275 C CA . ARG B 1 3 ? 7.77 30.688 -74.312 1 25.75 3 ARG B CA 1
ATOM 1276 C C . ARG B 1 3 ? 6.348 30.844 -73.75 1 25.75 3 ARG B C 1
ATOM 1278 O O . ARG B 1 3 ? 5.934 30.109 -72.875 1 25.75 3 ARG B O 1
ATOM 1285 N N . SER B 1 4 ? 5.453 31.984 -73.688 1 35.62 4 SER B N 1
ATOM 1286 C CA . SER B 1 4 ? 5.027 32.469 -72.375 1 35.62 4 SER B CA 1
ATOM 1287 C C . SER B 1 4 ? 3.658 31.922 -72 1 35.62 4 SER B C 1
ATOM 1289 O O . SER B 1 4 ? 2.643 32.312 -72.562 1 35.62 4 SER B O 1
ATOM 1291 N N . PHE B 1 5 ? 3.508 30.625 -71.438 1 38.28 5 PHE B N 1
ATOM 1292 C CA . PHE B 1 5 ? 2.312 29.938 -70.938 1 38.28 5 PHE B CA 1
ATOM 1293 C C . PHE B 1 5 ? 1.838 30.484 -69.625 1 38.28 5 PHE B C 1
ATOM 1295 O O . PHE B 1 5 ? 2.447 30.219 -68.562 1 38.28 5 PHE B O 1
ATOM 1302 N N . SER B 1 6 ? 1.443 31.688 -69.438 1 38.41 6 SER B N 1
ATOM 1303 C CA . SER B 1 6 ? 1.084 32.156 -68.062 1 38.41 6 SER B CA 1
ATOM 1304 C C . SER B 1 6 ? -0.163 31.453 -67.562 1 38.41 6 SER B C 1
ATOM 1306 O O . SER B 1 6 ? -1.245 31.578 -68.125 1 38.41 6 SER B O 1
ATOM 1308 N N . VAL B 1 7 ? -0.012 30.297 -66.688 1 36.81 7 VAL B N 1
ATOM 1309 C CA . VAL B 1 7 ? -0.982 29.422 -66.062 1 36.81 7 VAL B CA 1
ATOM 1310 C C . VAL B 1 7 ? -1.718 30.172 -64.938 1 36.81 7 VAL B C 1
ATOM 1312 O O . VAL B 1 7 ? -1.089 30.75 -64.062 1 36.81 7 VAL B O 1
ATOM 1315 N N . VAL B 1 8 ? -3.029 30.516 -64.938 1 35.12 8 VAL B N 1
ATOM 1316 C CA . VAL B 1 8 ? -4.031 31.125 -64.062 1 35.12 8 VAL B CA 1
ATOM 1317 C C . VAL B 1 8 ? -4.379 30.156 -62.969 1 35.12 8 VAL B C 1
ATOM 1319 O O . VAL B 1 8 ? -5.062 29.156 -63.188 1 35.12 8 VAL B O 1
ATOM 1322 N N . ALA B 1 9 ? -3.496 29.797 -61.906 1 34.97 9 ALA B N 1
ATOM 1323 C CA . ALA B 1 9 ? -3.91 28.812 -60.906 1 34.97 9 ALA B CA 1
ATOM 1324 C C . ALA B 1 9 ? -4.91 29.406 -59.938 1 34.97 9 ALA B C 1
ATOM 1326 O O . ALA B 1 9 ? -4.586 30.344 -59.188 1 34.97 9 ALA B O 1
ATOM 1327 N N . LEU B 1 10 ? -6.242 29.344 -60.062 1 36.97 10 LEU B N 1
ATOM 1328 C CA . LEU B 1 10 ? -7.34 29.719 -59.188 1 36.97 10 LEU B CA 1
ATOM 1329 C C . LEU B 1 10 ? -7.324 28.875 -57.906 1 36.97 10 LEU B C 1
ATOM 1331 O O . LEU B 1 10 ? -7.453 27.641 -57.969 1 36.97 10 LEU B O 1
ATOM 1335 N N . ILE B 1 11 ? -6.766 29.406 -56.719 1 41.34 11 ILE B N 1
ATOM 1336 C CA . ILE B 1 11 ? -6.629 28.812 -55.406 1 41.34 11 ILE B CA 1
ATOM 1337 C C . ILE B 1 11 ? -7.992 28.766 -54.719 1 41.34 11 ILE B C 1
ATOM 1339 O O . ILE B 1 11 ? -8.602 29.797 -54.438 1 41.34 11 ILE B O 1
ATOM 1343 N N . VAL B 1 12 ? -8.883 27.656 -54.688 1 36.56 12 VAL B N 1
ATOM 1344 C CA . VAL B 1 12 ? -10.133 27.281 -54.031 1 36.56 12 VAL B CA 1
ATOM 1345 C C . VAL B 1 12 ? -9.938 27.203 -52.531 1 36.56 12 VAL B C 1
ATOM 1347 O O . VAL B 1 12 ? -9.086 26.453 -52.031 1 36.56 12 VAL B O 1
ATOM 1350 N N . SER B 1 13 ? -10.516 28.203 -51.656 1 33.81 13 SER B N 1
ATOM 1351 C CA . SER B 1 13 ? -10.555 28.312 -50.219 1 33.81 13 SER B CA 1
ATOM 1352 C C . SER B 1 13 ? -11.453 27.234 -49.594 1 33.81 13 SER B C 1
ATOM 1354 O O . SER B 1 13 ? -12.648 27.172 -49.875 1 33.81 13 SER B O 1
ATOM 1356 N N . ALA B 1 14 ? -11.102 26 -49.156 1 36.28 14 ALA B N 1
ATOM 1357 C CA . ALA B 1 14 ? -11.828 24.891 -48.562 1 36.28 14 ALA B CA 1
ATOM 1358 C C . ALA B 1 14 ? -12.289 25.234 -47.156 1 36.28 14 ALA B C 1
ATOM 1360 O O . ALA B 1 14 ? -11.469 25.438 -46.25 1 36.28 14 ALA B O 1
ATOM 1361 N N . PHE B 1 15 ? -13.508 25.812 -46.906 1 34.72 15 PHE B N 1
ATOM 1362 C CA . PHE B 1 15 ? -14.141 26 -45.594 1 34.72 15 PHE B CA 1
ATOM 1363 C C . PHE B 1 15 ? -14.461 24.656 -44.938 1 34.72 15 PHE B C 1
ATOM 1365 O O . PHE B 1 15 ? -15.43 23.984 -45.344 1 34.72 15 PHE B O 1
ATOM 1372 N N . CYS B 1 16 ? -13.609 23.781 -44.344 1 37.88 16 CYS B N 1
ATOM 1373 C CA . CYS B 1 16 ? -13.914 22.547 -43.594 1 37.88 16 CYS B CA 1
ATOM 1374 C C . CYS B 1 16 ? -14.656 22.859 -42.312 1 37.88 16 CYS B C 1
ATOM 1376 O O . CYS B 1 16 ? -14.07 23.406 -41.375 1 37.88 16 CYS B O 1
ATOM 1378 N N . PHE B 1 17 ? -15.953 22.969 -42.188 1 33.62 17 PHE B N 1
ATOM 1379 C CA . PHE B 1 17 ? -16.828 22.875 -41 1 33.62 17 PHE B CA 1
ATOM 1380 C C . PHE B 1 17 ? -16.562 21.562 -40.25 1 33.62 17 PHE B C 1
ATOM 1382 O O . PHE B 1 17 ? -16.812 20.484 -40.781 1 33.62 17 PHE B O 1
ATOM 1389 N N . SER B 1 18 ? -15.805 21.531 -39.125 1 36.94 18 SER B N 1
ATOM 1390 C CA . SER B 1 18 ? -15.555 20.5 -38.125 1 36.94 18 SER B CA 1
ATOM 1391 C C . SER B 1 18 ? -16.844 20.047 -37.469 1 36.94 18 SER B C 1
ATOM 1393 O O . SER B 1 18 ? -17.484 20.812 -36.719 1 36.94 18 SER B O 1
ATOM 1395 N N . SER B 1 19 ? -17.781 19.281 -37.938 1 39.34 19 SER B N 1
ATOM 1396 C CA . SER B 1 19 ? -18.875 18.547 -37.281 1 39.34 19 SER B CA 1
ATOM 1397 C C . SER B 1 19 ? -18.406 17.797 -36.062 1 39.34 19 SER B C 1
ATOM 1399 O O . SER B 1 19 ? -17.328 17.188 -36.062 1 39.34 19 SER B O 1
ATOM 1401 N N . VAL B 1 20 ? -19.188 17.969 -34.938 1 33.53 20 VAL B N 1
ATOM 1402 C CA . VAL B 1 20 ? -19.297 17.391 -33.594 1 33.53 20 VAL B CA 1
ATOM 1403 C C . VAL B 1 20 ? -19.391 15.875 -33.688 1 33.53 20 VAL B C 1
ATOM 1405 O O . VAL B 1 20 ? -20.359 15.344 -34.25 1 33.53 20 VAL B O 1
ATOM 1408 N N . LEU B 1 21 ? -18.312 15.055 -33.656 1 35.56 21 LEU B N 1
ATOM 1409 C CA . LEU B 1 21 ? -18.172 13.602 -33.594 1 35.56 21 LEU B CA 1
ATOM 1410 C C . LEU B 1 21 ? -18.969 13.039 -32.438 1 35.56 21 LEU B C 1
ATOM 1412 O O . LEU B 1 21 ? -18.734 13.391 -31.266 1 35.56 21 LEU B O 1
ATOM 1416 N N . ALA B 1 22 ? -20.141 12.594 -32.594 1 31.45 22 ALA B N 1
ATOM 1417 C CA . ALA B 1 22 ? -20.906 11.695 -31.734 1 31.45 22 ALA B CA 1
ATOM 1418 C C . ALA B 1 22 ? -20.031 10.547 -31.219 1 31.45 22 ALA B C 1
ATOM 1420 O O . ALA B 1 22 ? -19.656 9.656 -31.984 1 31.45 22 ALA B O 1
ATOM 1421 N N . ALA B 1 23 ? -19.109 10.883 -30.312 1 33.31 23 ALA B N 1
ATOM 1422 C CA . ALA B 1 23 ? -18.406 9.758 -29.719 1 33.31 23 ALA B CA 1
ATOM 1423 C C . ALA B 1 23 ? -19.375 8.633 -29.359 1 33.31 23 ALA B C 1
ATOM 1425 O O . ALA B 1 23 ? -20.344 8.844 -28.625 1 33.31 23 ALA B O 1
ATOM 1426 N N . ARG B 1 24 ? -19.531 7.727 -30.203 1 33.16 24 ARG B N 1
ATOM 1427 C CA . ARG B 1 24 ? -20.047 6.387 -29.938 1 33.16 24 ARG B CA 1
ATOM 1428 C C . ARG B 1 24 ? -19.609 5.895 -28.562 1 33.16 24 ARG B C 1
ATOM 1430 O O . ARG B 1 24 ? -18.422 5.723 -28.297 1 33.16 24 ARG B O 1
ATOM 1437 N N . VAL B 1 25 ? -20.25 6.355 -27.484 1 29.83 25 VAL B N 1
ATOM 1438 C CA . VAL B 1 25 ? -20.109 5.75 -26.172 1 29.83 25 VAL B CA 1
ATOM 1439 C C . VAL B 1 25 ? -19.984 4.234 -26.312 1 29.83 25 VAL B C 1
ATOM 1441 O O . VAL B 1 25 ? -20.891 3.58 -26.828 1 29.83 25 VAL B O 1
ATOM 1444 N N . ALA B 1 26 ? -18.812 3.803 -26.594 1 33.94 26 ALA B N 1
ATOM 1445 C CA . ALA B 1 26 ? -18.547 2.367 -26.609 1 33.94 26 ALA B CA 1
ATOM 1446 C C . ALA B 1 26 ? -19.375 1.634 -25.562 1 33.94 26 ALA B C 1
ATOM 1448 O O . ALA B 1 26 ? -19.562 2.133 -24.453 1 33.94 26 ALA B O 1
ATOM 1449 N N . PRO B 1 27 ? -20.125 0.729 -25.984 1 31.95 27 PRO B N 1
ATOM 1450 C CA . PRO B 1 27 ? -20.906 -0.073 -25.031 1 31.95 27 PRO B CA 1
ATOM 1451 C C . PRO B 1 27 ? -20.078 -0.47 -23.797 1 31.95 27 PRO B C 1
ATOM 1453 O O . PRO B 1 27 ? -18.891 -0.768 -23.922 1 31.95 27 PRO B O 1
ATOM 1456 N N . ASN B 1 28 ? -20.281 0.204 -22.656 1 36.28 28 ASN B N 1
ATOM 1457 C CA . ASN B 1 28 ? -19.797 -0.177 -21.328 1 36.28 28 ASN B CA 1
ATOM 1458 C C . ASN B 1 28 ? -19.656 -1.69 -21.203 1 36.28 28 ASN B C 1
ATOM 1460 O O . ASN B 1 28 ? -20.656 -2.41 -21.172 1 36.28 28 ASN B O 1
ATOM 1464 N N . ALA B 1 29 ? -18.75 -2.346 -21.891 1 36.84 29 ALA B N 1
ATOM 1465 C CA . ALA B 1 29 ? -18.547 -3.77 -21.641 1 36.84 29 ALA B CA 1
ATOM 1466 C C . ALA B 1 29 ? -18.688 -4.098 -20.156 1 36.84 29 ALA B C 1
ATOM 1468 O O . ALA B 1 29 ? -17.953 -3.57 -19.328 1 36.84 29 ALA B O 1
ATOM 1469 N N . ALA B 1 30 ? -19.812 -4.402 -19.609 1 40.94 30 ALA B N 1
ATOM 1470 C CA . ALA B 1 30 ? -20.141 -4.891 -18.281 1 40.94 30 ALA B CA 1
ATOM 1471 C C . ALA B 1 30 ? -19.078 -5.863 -17.781 1 40.94 30 ALA B C 1
ATOM 1473 O O . ALA B 1 30 ? -18.625 -6.73 -18.516 1 40.94 30 ALA B O 1
ATOM 1474 N N . PRO B 1 31 ? -18.156 -5.516 -16.828 1 46.69 31 PRO B N 1
ATOM 1475 C CA . PRO B 1 31 ? -17.297 -6.605 -16.359 1 46.69 31 PRO B CA 1
ATOM 1476 C C . PRO B 1 31 ? -17.969 -7.973 -16.453 1 46.69 31 PRO B C 1
ATOM 1478 O O . PRO B 1 31 ? -19.156 -8.102 -16.094 1 46.69 31 PRO B O 1
ATOM 1481 N N . ASN B 1 32 ? -17.578 -8.789 -17.406 1 51.53 32 ASN B N 1
ATOM 1482 C CA . ASN B 1 32 ? -18.156 -10.133 -17.469 1 51.53 32 ASN B CA 1
ATOM 1483 C C . ASN B 1 32 ? -18.125 -10.828 -16.109 1 51.53 32 ASN B C 1
ATOM 1485 O O . ASN B 1 32 ? -17.266 -10.539 -15.281 1 51.53 32 ASN B O 1
ATOM 1489 N N . GLY B 1 33 ? -19.297 -11.25 -15.586 1 60 33 GLY B N 1
ATOM 1490 C CA . GLY B 1 33 ? -19.5 -12.086 -14.414 1 60 33 GLY B CA 1
ATOM 1491 C C . GLY B 1 33 ? -18.281 -12.922 -14.055 1 60 33 GLY B C 1
ATOM 1492 O O . GLY B 1 33 ? -18.234 -13.516 -12.969 1 60 33 GLY B O 1
ATOM 1493 N N . ASP B 1 34 ? -17.188 -12.852 -14.812 1 71.12 34 ASP B N 1
ATOM 1494 C CA . ASP B 1 34 ? -16.094 -13.797 -14.602 1 71.12 34 ASP B CA 1
ATOM 1495 C C . ASP B 1 34 ? -14.836 -13.086 -14.125 1 71.12 34 ASP B C 1
ATOM 1497 O O . ASP B 1 34 ? -13.82 -13.727 -13.852 1 71.12 34 ASP B O 1
ATOM 1501 N N . ASP B 1 35 ? -14.922 -11.781 -13.938 1 80.88 35 ASP B N 1
ATOM 1502 C CA . ASP B 1 35 ? -13.703 -11.117 -13.484 1 80.88 35 ASP B CA 1
ATOM 1503 C C . ASP B 1 35 ? -13.414 -11.445 -12.023 1 80.88 35 ASP B C 1
ATOM 1505 O O . ASP B 1 35 ? -14.344 -11.609 -11.219 1 80.88 35 ASP B O 1
ATOM 1509 N N . VAL B 1 36 ? -12.102 -11.711 -11.773 1 89.75 36 VAL B N 1
ATOM 1510 C CA . VAL B 1 36 ? -11.656 -11.953 -10.406 1 89.75 36 VAL B CA 1
ATOM 1511 C C . VAL B 1 36 ? -10.766 -10.805 -9.945 1 89.75 36 VAL B C 1
ATOM 1513 O O . VAL B 1 36 ? -9.711 -10.555 -10.531 1 89.75 36 VAL B O 1
ATOM 1516 N N . PHE B 1 37 ? -11.25 -10.117 -8.938 1 93.69 37 PHE B N 1
ATOM 1517 C CA . PHE B 1 37 ? -10.445 -9.062 -8.328 1 93.69 37 PHE B CA 1
ATOM 1518 C C . PHE B 1 37 ? -9.57 -9.633 -7.211 1 93.69 37 PHE B C 1
ATOM 1520 O O . PHE B 1 37 ? -9.977 -10.562 -6.512 1 93.69 37 PHE B O 1
ATOM 1527 N N . ILE B 1 38 ? -8.375 -9.148 -7.125 1 95.75 38 ILE B N 1
ATOM 1528 C CA . ILE B 1 38 ? -7.512 -9.422 -5.98 1 95.75 38 ILE B CA 1
ATOM 1529 C C . ILE B 1 38 ? -7.391 -8.164 -5.117 1 95.75 38 ILE B C 1
ATOM 1531 O O . ILE B 1 38 ? -6.809 -7.168 -5.543 1 95.75 38 ILE B O 1
ATOM 1535 N N . VAL B 1 39 ? -7.945 -8.266 -3.957 1 97.25 39 VAL B N 1
ATOM 1536 C CA . VAL B 1 39 ? -7.863 -7.184 -2.982 1 97.25 39 VAL B CA 1
ATOM 1537 C C . VAL B 1 39 ? -6.629 -7.375 -2.102 1 97.25 39 VAL B C 1
ATOM 1539 O O . VAL B 1 39 ? -6.434 -8.445 -1.521 1 97.25 39 VAL B O 1
ATOM 1542 N N . VAL B 1 40 ? -5.797 -6.414 -1.998 1 9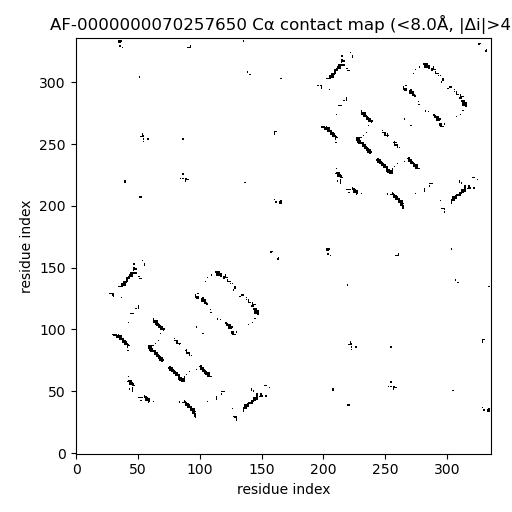7.94 40 VAL B N 1
ATOM 1543 C CA . VAL B 1 40 ? -4.535 -6.484 -1.271 1 97.94 40 VAL B CA 1
ATOM 1544 C C . VAL B 1 40 ? -4.484 -5.387 -0.211 1 97.94 40 VAL B C 1
ATOM 1546 O O . VAL B 1 40 ? -4.828 -4.234 -0.485 1 97.94 40 VAL B O 1
ATOM 1549 N N . GLY B 1 41 ? -4.055 -5.785 0.995 1 98.25 41 GLY B N 1
ATOM 1550 C CA . GLY B 1 41 ? -3.914 -4.797 2.053 1 98.25 41 GLY B CA 1
ATOM 1551 C C . GLY B 1 41 ? -2.977 -5.238 3.16 1 98.25 41 GLY B C 1
ATOM 1552 O O . GLY B 1 41 ? -2.346 -6.293 3.062 1 98.25 41 GLY B O 1
ATOM 1553 N N . GLN B 1 42 ? -2.844 -4.332 4.152 1 98.06 42 GLN B N 1
ATOM 1554 C CA . GLN B 1 42 ? -1.964 -4.566 5.289 1 98.06 42 GLN B CA 1
ATOM 1555 C C . GLN B 1 42 ? -2.617 -4.109 6.594 1 98.06 42 GLN B C 1
ATOM 1557 O O . GLN B 1 42 ? -3.445 -3.197 6.59 1 98.06 42 GLN B O 1
ATOM 1562 N N . ILE B 1 43 ? -2.303 -4.77 7.613 1 97.81 43 ILE B N 1
ATOM 1563 C CA . ILE B 1 43 ? -2.756 -4.395 8.945 1 97.81 43 ILE B CA 1
ATOM 1564 C C . ILE B 1 43 ? -1.553 -4.211 9.867 1 97.81 43 ILE B C 1
ATOM 1566 O O . ILE B 1 43 ? -0.624 -5.023 9.859 1 97.81 43 ILE B O 1
ATOM 1570 N N . TYR B 1 44 ? -1.569 -3.164 10.672 1 97.25 44 TYR B N 1
ATOM 1571 C CA . TYR B 1 44 ? -0.414 -2.811 11.492 1 97.25 44 TYR B CA 1
ATOM 1572 C C . TYR B 1 44 ? -0.849 -2.336 12.867 1 97.25 44 TYR B C 1
ATOM 1574 O O . TYR B 1 44 ? -2.031 -2.066 13.102 1 97.25 44 TYR B O 1
ATOM 1582 N N . CYS B 1 45 ? 0.076 -2.379 13.773 1 97.31 45 CYS B N 1
ATOM 1583 C CA . CYS B 1 45 ? -0.07 -1.78 15.094 1 97.31 45 CYS B CA 1
ATOM 1584 C C . CYS B 1 45 ? 0.576 -0.401 15.148 1 97.31 45 CYS B C 1
ATOM 1586 O O . CYS B 1 45 ? 1.744 -0.245 14.781 1 97.31 45 CYS B O 1
ATOM 1588 N N . ASP B 1 46 ? -0.148 0.556 15.578 1 96.62 46 ASP B N 1
ATOM 1589 C CA . ASP B 1 46 ? 0.287 1.941 15.719 1 96.62 46 ASP B CA 1
ATOM 1590 C C . ASP B 1 46 ? 0.531 2.289 17.188 1 96.62 46 ASP B C 1
ATOM 1592 O O . ASP B 1 46 ? -0.4 2.656 17.906 1 96.62 46 ASP B O 1
ATOM 1596 N N . PRO B 1 47 ? 1.764 2.287 17.594 1 97 47 PRO B N 1
ATOM 1597 C CA . PRO B 1 47 ? 2.002 2.549 19.016 1 97 47 PRO B CA 1
ATOM 1598 C C . PRO B 1 47 ? 1.877 4.027 19.375 1 97 47 PRO B C 1
ATOM 1600 O O . PRO B 1 47 ? 2.023 4.398 20.547 1 97 47 PRO B O 1
ATOM 1603 N N . CYS B 1 48 ? 1.549 4.895 18.453 1 95.69 48 CYS B N 1
ATOM 1604 C CA . CYS B 1 48 ? 1.588 6.328 18.719 1 95.69 48 CYS B CA 1
ATOM 1605 C C . CYS B 1 48 ? 0.236 6.969 18.422 1 95.69 48 CYS B C 1
ATOM 1607 O O . CYS B 1 48 ? 0.014 8.133 18.75 1 95.69 48 CYS B O 1
ATOM 1609 N N . GLY B 1 49 ? -0.624 6.293 17.672 1 92.69 49 GLY B N 1
ATOM 1610 C CA . GLY B 1 49 ? -1.932 6.836 17.344 1 92.69 49 GLY B CA 1
ATOM 1611 C C . GLY B 1 49 ? -1.896 7.809 16.172 1 92.69 49 GLY B C 1
ATOM 1612 O O . GLY B 1 49 ? -2.736 8.703 16.094 1 92.69 49 GLY B O 1
ATOM 1613 N N . PHE B 1 50 ? -0.926 7.645 15.266 1 92.75 50 PHE B N 1
ATOM 1614 C CA . PHE B 1 50 ? -0.778 8.547 14.133 1 92.75 50 PHE B CA 1
ATOM 1615 C C . PHE B 1 50 ? -1.817 8.25 13.062 1 92.75 50 PHE B C 1
ATOM 1617 O O . PHE B 1 50 ? -2.08 9.078 12.195 1 92.75 50 PHE B O 1
ATOM 1624 N N . GLN B 1 51 ? -2.389 7.105 13.031 1 91.06 51 GLN B N 1
ATOM 1625 C CA . GLN B 1 51 ? -3.355 6.637 12.047 1 91.06 51 GLN B CA 1
ATOM 1626 C C . GLN B 1 51 ? -2.688 6.391 10.695 1 91.06 51 GLN B C 1
ATOM 1628 O O . GLN B 1 51 ? -3.357 6.367 9.664 1 91.06 51 GLN B O 1
ATOM 1633 N N . PHE B 1 52 ? -1.42 6.281 10.703 1 94.62 52 PHE B N 1
ATOM 1634 C CA . PHE B 1 52 ? -0.616 5.812 9.578 1 94.62 52 PHE B CA 1
ATOM 1635 C C . PHE B 1 52 ? 0.625 5.074 10.07 1 94.62 52 PHE B C 1
ATOM 1637 O O . PHE B 1 52 ? 0.987 5.176 11.25 1 94.62 52 PHE B O 1
ATOM 1644 N N . GLN B 1 53 ? 1.236 4.367 9.156 1 97.06 53 GLN B N 1
ATOM 1645 C CA . GLN B 1 53 ? 2.418 3.598 9.531 1 97.06 53 GLN B CA 1
ATOM 1646 C C . GLN B 1 53 ? 3.646 4.496 9.648 1 97.06 53 GLN B C 1
ATOM 1648 O O . GLN B 1 53 ? 3.932 5.285 8.742 1 97.06 53 GLN B O 1
ATOM 1653 N N . SER B 1 54 ? 4.324 4.406 10.766 1 96.81 54 SER B N 1
ATOM 1654 C CA . SER B 1 54 ? 5.633 5.008 11.008 1 96.81 54 SER B CA 1
ATOM 1655 C C . SER B 1 54 ? 6.691 3.943 11.266 1 96.81 54 SER B C 1
ATOM 1657 O O . SER B 1 54 ? 6.395 2.748 11.25 1 96.81 54 SER B O 1
ATOM 1659 N N . ARG B 1 55 ? 7.887 4.43 11.477 1 96 55 ARG B N 1
ATOM 1660 C CA . ARG B 1 55 ? 8.977 3.49 11.719 1 96 55 ARG B CA 1
ATOM 1661 C C . ARG B 1 55 ? 8.758 2.711 13.008 1 96 55 ARG B C 1
ATOM 1663 O O . ARG B 1 55 ? 9.445 1.718 13.266 1 96 55 ARG B O 1
ATOM 1670 N N . LEU B 1 56 ? 7.84 3.143 13.875 1 97.06 56 LEU B N 1
ATOM 1671 C CA . LEU B 1 56 ? 7.559 2.457 15.133 1 97.06 56 LEU B CA 1
ATOM 1672 C C . LEU B 1 56 ? 6.438 1.439 14.961 1 97.06 56 LEU B C 1
ATOM 1674 O O . LEU B 1 56 ? 6.207 0.609 15.836 1 97.06 56 LEU B O 1
ATOM 1678 N N . SER B 1 57 ? 5.727 1.515 13.828 1 97.38 57 SER B N 1
ATOM 1679 C CA . SER B 1 57 ? 4.629 0.59 13.57 1 97.38 57 SER B CA 1
ATOM 1680 C C . SER B 1 57 ? 5.141 -0.823 13.312 1 97.38 57 SER B C 1
ATOM 1682 O O . SER B 1 57 ? 6.25 -1.002 12.805 1 97.38 57 SER B O 1
ATOM 1684 N N . GLN B 1 58 ? 4.402 -1.81 13.68 1 96.31 58 GLN B N 1
ATOM 1685 C CA . GLN B 1 58 ? 4.707 -3.215 13.438 1 96.31 58 GLN B CA 1
ATOM 1686 C C . GLN B 1 58 ? 3.564 -3.908 12.703 1 96.31 58 GLN B C 1
ATOM 1688 O O . GLN B 1 58 ? 2.393 -3.674 13.008 1 96.31 58 GLN B O 1
ATOM 1693 N N . PRO B 1 59 ? 3.953 -4.727 11.688 1 97.25 59 PRO B N 1
ATOM 1694 C CA . PRO B 1 59 ? 2.891 -5.52 11.062 1 97.25 59 PRO B CA 1
ATOM 1695 C C . PRO B 1 59 ? 2.221 -6.48 12.039 1 97.25 59 PRO B C 1
ATOM 1697 O O . PRO B 1 59 ? 2.869 -6.973 12.969 1 97.25 59 PRO B O 1
ATOM 1700 N N . LEU B 1 60 ? 0.933 -6.664 11.914 1 96.69 60 LEU B N 1
ATOM 1701 C CA . LEU B 1 60 ? 0.203 -7.629 12.734 1 96.69 60 LEU B CA 1
ATOM 1702 C C . LEU B 1 60 ? -0.037 -8.922 11.961 1 96.69 60 LEU B C 1
ATOM 1704 O O . LEU B 1 60 ? -0.673 -8.906 10.906 1 96.69 60 LEU B O 1
ATOM 1708 N N . ASP B 1 61 ? 0.49 -9.977 12.57 1 96 61 ASP B N 1
ATOM 1709 C CA . ASP B 1 61 ? 0.37 -11.312 11.992 1 96 61 ASP B CA 1
ATOM 1710 C C . ASP B 1 61 ? -0.871 -12.031 12.516 1 96 61 ASP B C 1
ATOM 1712 O O . ASP B 1 61 ? -1.195 -11.93 13.703 1 96 61 ASP B O 1
ATOM 1716 N N . GLY B 1 62 ? -1.575 -12.695 11.594 1 96.5 62 GLY B N 1
ATOM 1717 C CA . GLY B 1 62 ? -2.646 -13.586 12.023 1 96.5 62 GLY B CA 1
ATOM 1718 C C . GLY B 1 62 ? -3.951 -12.859 12.289 1 96.5 62 GLY B C 1
ATOM 1719 O O . GLY B 1 62 ? -4.816 -13.367 13 1 96.5 62 GLY B O 1
ATOM 1720 N N . VAL B 1 63 ? -4.086 -11.641 11.828 1 96.81 63 VAL B N 1
ATOM 1721 C CA . VAL B 1 63 ? -5.328 -10.898 12 1 96.81 63 VAL B CA 1
ATOM 1722 C C . VAL B 1 63 ? -6.34 -11.328 10.938 1 96.81 63 VAL B C 1
ATOM 1724 O O . VAL B 1 63 ? -6.023 -11.359 9.75 1 96.81 63 VAL B O 1
ATOM 1727 N N . LYS B 1 64 ? -7.512 -11.672 11.406 1 97.69 64 LYS B N 1
ATOM 1728 C CA . LYS B 1 64 ? -8.594 -11.992 10.477 1 97.69 64 LYS B CA 1
ATOM 1729 C C . LYS B 1 64 ? -9.156 -10.727 9.836 1 97.69 64 LYS B C 1
ATOM 1731 O O . LYS B 1 64 ? -9.352 -9.719 10.516 1 97.69 64 LYS B O 1
ATOM 1736 N N . VAL B 1 65 ? -9.367 -10.797 8.555 1 98.31 65 VAL B N 1
ATOM 1737 C CA . VAL B 1 65 ? -9.93 -9.688 7.781 1 98.31 65 VAL B CA 1
ATOM 1738 C C . VAL B 1 65 ? -11.102 -10.18 6.941 1 98.31 65 VAL B C 1
ATOM 1740 O O . VAL B 1 65 ? -11.039 -11.266 6.359 1 98.31 65 VAL B O 1
ATOM 1743 N N . THR B 1 66 ? -12.133 -9.367 6.891 1 98.44 66 THR B N 1
ATOM 1744 C CA . THR B 1 66 ? -13.336 -9.742 6.152 1 98.44 66 THR B CA 1
ATOM 1745 C C . THR B 1 66 ? -13.656 -8.711 5.078 1 98.44 66 THR B C 1
ATOM 1747 O O . THR B 1 66 ? -13.656 -7.508 5.348 1 98.44 66 THR B O 1
ATOM 1750 N N . LEU B 1 67 ? -13.805 -9.227 3.852 1 98.5 67 LEU B N 1
ATOM 1751 C CA . LEU B 1 67 ? -14.398 -8.438 2.773 1 98.5 67 LEU B CA 1
ATOM 1752 C C . LEU B 1 67 ? -15.891 -8.727 2.65 1 98.5 67 LEU B C 1
ATOM 1754 O O . LEU B 1 67 ? -16.297 -9.883 2.49 1 98.5 67 LEU B O 1
ATOM 1758 N N . LYS B 1 68 ? -16.656 -7.668 2.82 1 97.69 68 LYS B N 1
ATOM 1759 C CA . LYS B 1 68 ? -18.109 -7.777 2.736 1 97.69 68 LYS B CA 1
ATOM 1760 C C . LYS B 1 68 ? -18.672 -6.789 1.722 1 97.69 68 LYS B C 1
ATOM 1762 O O . LYS B 1 68 ? -18.375 -5.598 1.773 1 97.69 68 LYS B O 1
ATOM 1767 N N . CYS B 1 69 ? -19.375 -7.258 0.789 1 97.31 69 CYS B N 1
ATOM 1768 C CA . CYS B 1 69 ? -20.078 -6.422 -0.178 1 97.31 69 CYS B CA 1
ATOM 1769 C C . CYS B 1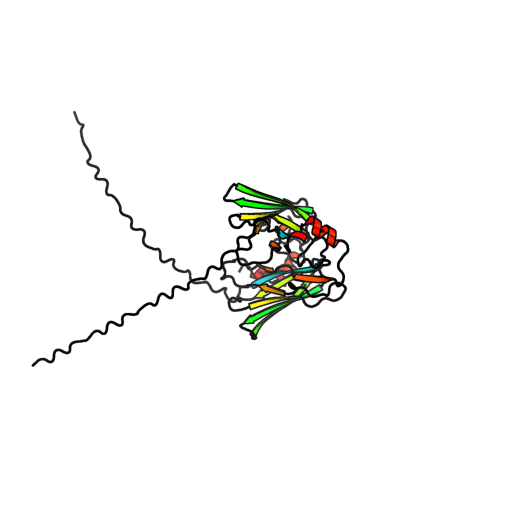 69 ? -21.578 -6.484 0.04 1 97.31 69 CYS B C 1
ATOM 1771 O O . CYS B 1 69 ? -22.125 -7.555 0.314 1 97.31 69 CYS B O 1
ATOM 1773 N N . THR B 1 70 ? -22.172 -5.309 -0.049 1 97 70 THR B N 1
ATOM 1774 C CA . THR B 1 70 ? -23.594 -5.199 0.215 1 97 70 THR B CA 1
ATOM 1775 C C . THR B 1 70 ? -24.281 -4.367 -0.863 1 97 70 THR B C 1
ATOM 1777 O O . THR B 1 70 ? -23.719 -3.396 -1.365 1 97 70 THR B O 1
ATOM 1780 N N . LYS B 1 71 ? -25.359 -4.824 -1.206 1 93.62 71 LYS B N 1
ATOM 1781 C CA . LYS B 1 71 ? -26.266 -4.043 -2.047 1 93.62 71 LYS B CA 1
ATOM 1782 C C . LYS B 1 71 ? -27.312 -3.32 -1.205 1 93.62 71 LYS B C 1
ATOM 1784 O O . LYS B 1 71 ? -28.125 -3.961 -0.524 1 93.62 71 LYS B O 1
ATOM 1789 N N . GLY B 1 72 ? -27.25 -2.047 -1.252 1 86.94 72 GLY B N 1
ATOM 1790 C CA . GLY B 1 72 ? -28.062 -1.311 -0.306 1 86.94 72 GLY B CA 1
ATOM 1791 C C . GLY B 1 72 ? -27.594 -1.453 1.13 1 86.94 72 GLY B C 1
ATOM 1792 O O . GLY B 1 72 ? -26.406 -1.594 1.387 1 86.94 72 GLY B O 1
ATOM 1793 N N . ASP B 1 73 ? -28.453 -1.222 2.158 1 77.81 73 ASP B N 1
ATOM 1794 C CA . ASP B 1 73 ? -28.047 -1.168 3.557 1 77.81 73 ASP B CA 1
ATOM 1795 C C . ASP B 1 73 ? -27.938 -2.57 4.156 1 77.81 73 ASP B C 1
ATOM 1797 O O . ASP B 1 73 ? -27.109 -2.82 5.031 1 77.81 73 ASP B O 1
ATOM 1801 N N . LYS B 1 74 ? -28.656 -3.492 3.562 1 83.94 74 LYS B N 1
ATOM 1802 C CA . LYS B 1 74 ? -28.734 -4.691 4.391 1 83.94 74 LYS B CA 1
ATOM 1803 C C . LYS B 1 74 ? -28.516 -5.949 3.557 1 83.94 74 LYS B C 1
ATOM 1805 O O . LYS B 1 74 ? -28.438 -7.055 4.102 1 83.94 74 LYS B O 1
ATOM 1810 N N . ASN B 1 75 ? -28.359 -5.945 2.338 1 93.62 75 ASN B N 1
ATOM 1811 C CA . ASN B 1 75 ? -28.281 -7.156 1.535 1 93.62 75 ASN B CA 1
ATOM 1812 C C . ASN B 1 75 ? -26.828 -7.523 1.229 1 93.62 75 ASN B C 1
ATOM 1814 O O . ASN B 1 75 ? -26.234 -6.977 0.299 1 93.62 75 ASN B O 1
ATOM 1818 N N . VAL B 1 76 ? -26.375 -8.539 1.984 1 95.44 76 VAL B N 1
ATOM 1819 C CA . VAL B 1 76 ? -25.016 -9.016 1.793 1 95.44 76 VAL B CA 1
ATOM 1820 C C . VAL B 1 76 ? -24.938 -9.883 0.541 1 95.44 76 VAL B C 1
ATOM 1822 O O . VAL B 1 76 ? -25.641 -10.891 0.433 1 95.44 76 VAL B O 1
ATOM 1825 N N . THR B 1 77 ? -24.062 -9.523 -0.412 1 95.12 77 THR B N 1
ATOM 1826 C CA . THR B 1 77 ? -23.969 -10.242 -1.68 1 95.12 77 THR B CA 1
ATOM 1827 C C . THR B 1 77 ? -22.656 -11.023 -1.753 1 95.12 77 THR B C 1
ATOM 1829 O O . THR B 1 77 ? -22.531 -11.969 -2.539 1 95.12 77 THR B O 1
ATOM 1832 N N . PHE B 1 78 ? -21.734 -10.602 -1.022 1 95.5 78 PHE B N 1
ATOM 1833 C CA . PHE B 1 78 ? -20.438 -11.266 -1.028 1 95.5 78 PHE B CA 1
ATOM 1834 C C . PHE B 1 78 ? -19.75 -11.109 0.32 1 95.5 78 PHE B C 1
ATOM 1836 O O . PHE B 1 78 ? -19.797 -10.047 0.932 1 95.5 78 PHE B O 1
ATOM 1843 N N . VAL B 1 79 ? -19.203 -12.211 0.83 1 97.31 79 VAL B N 1
ATOM 1844 C CA . VAL B 1 79 ? -18.375 -12.188 2.023 1 97.31 79 VAL B CA 1
ATOM 1845 C C . VAL B 1 79 ? -17.203 -13.156 1.851 1 97.31 79 VAL B C 1
ATOM 1847 O O . VAL B 1 79 ? -17.391 -14.289 1.396 1 97.31 79 VAL B O 1
ATOM 1850 N N . LYS B 1 80 ? -16.031 -12.82 2.184 1 97.81 80 LYS B N 1
ATOM 1851 C CA . LYS B 1 80 ? -14.852 -13.68 2.209 1 97.81 80 LYS B CA 1
ATOM 1852 C C . LYS B 1 80 ? -13.859 -13.211 3.268 1 97.81 80 LYS B C 1
ATOM 1854 O O . LYS B 1 80 ? -13.664 -12.008 3.459 1 97.81 80 LYS B O 1
ATOM 1859 N N . GLU B 1 81 ? -13.266 -14.18 3.846 1 97.56 81 GLU B N 1
ATOM 1860 C CA . GLU B 1 81 ? -12.305 -13.898 4.906 1 97.56 81 GLU B CA 1
ATOM 1861 C C . GLU B 1 81 ? -10.891 -14.273 4.488 1 97.56 81 GLU B C 1
ATOM 1863 O O . GLU B 1 81 ? -10.703 -15.094 3.58 1 97.56 81 GLU B O 1
ATOM 1868 N N . SER B 1 82 ? -9.938 -13.688 5.09 1 97.88 82 SER B N 1
ATOM 1869 C CA . SER B 1 82 ? -8.516 -13.977 4.977 1 97.88 82 SER B CA 1
ATOM 1870 C C . SER B 1 82 ? -7.777 -13.633 6.27 1 97.88 82 SER B C 1
ATOM 1872 O O . SER B 1 82 ? -8.391 -13.172 7.238 1 97.88 82 SER B O 1
ATOM 1874 N N . THR B 1 83 ? -6.508 -13.992 6.336 1 98 83 THR B N 1
ATOM 1875 C CA . THR B 1 83 ? -5.664 -13.727 7.492 1 98 83 THR B CA 1
ATOM 1876 C C . THR B 1 83 ? -4.336 -13.109 7.062 1 98 83 THR B C 1
ATOM 1878 O O . THR B 1 83 ? -3.773 -13.484 6.035 1 98 83 THR B O 1
ATOM 1881 N N . THR B 1 84 ? -3.906 -12.156 7.812 1 98 84 THR B N 1
ATOM 1882 C CA . THR B 1 84 ? -2.635 -11.516 7.484 1 98 84 THR B CA 1
ATOM 1883 C C . THR B 1 84 ? -1.473 -12.477 7.719 1 98 84 THR B C 1
ATOM 1885 O O . THR B 1 84 ? -1.562 -13.375 8.555 1 98 84 THR B O 1
ATOM 1888 N N . ASP B 1 85 ? -0.397 -12.242 6.996 1 97.38 85 ASP B N 1
ATOM 1889 C CA . ASP B 1 85 ? 0.844 -12.984 7.191 1 97.38 85 ASP B CA 1
ATOM 1890 C C . ASP B 1 85 ? 1.787 -12.234 8.133 1 97.38 85 ASP B C 1
ATOM 1892 O O . ASP B 1 85 ? 1.377 -11.289 8.805 1 97.38 85 ASP B O 1
ATOM 1896 N N . LYS B 1 86 ? 3.057 -12.648 8.188 1 96.81 86 LYS B N 1
ATOM 1897 C CA . LYS B 1 86 ? 4.031 -12.102 9.125 1 96.81 86 LYS B CA 1
ATOM 1898 C C . LYS B 1 86 ? 4.312 -10.633 8.828 1 96.81 86 LYS B C 1
ATOM 1900 O O . LYS B 1 86 ? 4.746 -9.883 9.711 1 96.81 86 LYS B O 1
ATOM 1905 N N . ASN B 1 87 ? 4.094 -10.227 7.586 1 97.5 87 ASN B N 1
ATOM 1906 C CA . ASN B 1 87 ? 4.336 -8.844 7.199 1 97.5 87 ASN B CA 1
ATOM 1907 C C . ASN B 1 87 ? 3.055 -8.016 7.254 1 97.5 87 ASN B C 1
ATOM 1909 O O . ASN B 1 87 ? 3.025 -6.875 6.789 1 97.5 87 ASN B O 1
ATOM 1913 N N . GLY B 1 88 ? 2.006 -8.586 7.836 1 97.94 88 GLY B N 1
ATOM 1914 C CA . GLY B 1 88 ? 0.732 -7.906 7.988 1 97.94 88 GLY B CA 1
ATOM 1915 C C . GLY B 1 88 ? -0.075 -7.859 6.703 1 97.94 88 GLY B C 1
ATOM 1916 O O . GLY B 1 88 ? -1.077 -7.148 6.617 1 97.94 88 GLY B O 1
ATOM 1917 N N . VAL B 1 89 ? 0.346 -8.594 5.656 1 98.5 89 VAL B N 1
ATOM 1918 C CA . VAL B 1 89 ? -0.257 -8.531 4.332 1 98.5 89 VAL B CA 1
ATOM 1919 C C . VAL B 1 89 ? -1.382 -9.555 4.223 1 98.5 89 VAL B C 1
ATOM 1921 O O . VAL B 1 89 ? -1.252 -10.68 4.711 1 98.5 89 VAL B O 1
ATOM 1924 N N . TYR B 1 90 ? -2.461 -9.18 3.578 1 98.38 90 TYR B N 1
ATOM 1925 C CA . TYR B 1 90 ? -3.535 -10.102 3.234 1 98.38 90 TYR B CA 1
ATOM 1926 C C . TYR B 1 90 ? -3.945 -9.945 1.775 1 98.38 90 TYR B C 1
ATOM 1928 O O . TYR B 1 90 ? -3.785 -8.867 1.192 1 98.38 90 TYR B O 1
ATOM 1936 N N . ASN B 1 91 ? -4.422 -11.031 1.201 1 98.38 91 ASN B N 1
ATOM 1937 C CA . ASN B 1 91 ? -5.012 -11.094 -0.132 1 98.38 91 ASN B CA 1
ATOM 1938 C C . ASN B 1 91 ? -6.398 -11.734 -0.102 1 98.38 91 ASN B C 1
ATOM 1940 O O . ASN B 1 91 ? -6.598 -12.758 0.548 1 98.38 91 ASN B O 1
ATOM 1944 N N . ILE B 1 92 ? -7.309 -11.109 -0.766 1 97.56 92 ILE B N 1
ATOM 1945 C CA . ILE B 1 92 ? -8.648 -11.672 -0.884 1 97.56 92 ILE B CA 1
ATOM 1946 C C . ILE B 1 92 ? -9.07 -11.688 -2.352 1 97.56 92 ILE B C 1
ATOM 1948 O O . ILE B 1 92 ? -9.086 -10.648 -3.014 1 97.56 92 ILE B O 1
ATOM 1952 N N . GLU B 1 93 ? -9.359 -12.844 -2.877 1 95.25 93 GLU B N 1
ATOM 1953 C CA . GLU B 1 93 ? -9.945 -12.945 -4.207 1 95.25 93 GLU B CA 1
ATOM 1954 C C . GLU B 1 93 ? -11.453 -12.68 -4.168 1 95.25 93 GLU B C 1
ATOM 1956 O O . GLU B 1 93 ? -12.148 -13.156 -3.271 1 95.25 93 GLU B O 1
ATOM 1961 N N . CYS B 1 94 ? -11.805 -11.797 -5.008 1 94.62 94 CYS B N 1
ATOM 1962 C CA . CYS B 1 94 ? -13.211 -11.43 -5.105 1 94.62 94 CYS B CA 1
ATOM 1963 C C . CYS B 1 94 ? -13.727 -11.594 -6.531 1 94.62 94 CYS B C 1
ATOM 1965 O O . CYS B 1 94 ? -13.328 -10.852 -7.426 1 94.62 94 CYS B O 1
ATOM 1967 N N . LYS B 1 95 ? -14.656 -12.5 -6.66 1 90.25 95 LYS B N 1
ATOM 1968 C CA . LYS B 1 95 ? -15.211 -12.773 -7.984 1 90.25 95 LYS B CA 1
ATOM 1969 C C . LYS B 1 95 ? -16.359 -11.828 -8.297 1 90.25 95 LYS B C 1
ATOM 1971 O O . LYS B 1 95 ? -17.172 -11.5 -7.422 1 90.25 95 LYS B O 1
ATOM 1976 N N . GLY B 1 96 ? -16.359 -11.398 -9.602 1 88.31 96 GLY B N 1
ATOM 1977 C CA . GLY B 1 96 ? -17.516 -10.648 -10.094 1 88.31 96 GLY B CA 1
ATOM 1978 C C . GLY B 1 96 ? -17.312 -9.148 -10 1 88.31 96 GLY B C 1
ATOM 1979 O O . GLY B 1 96 ? -16.422 -8.672 -9.305 1 88.31 96 GLY B O 1
ATOM 1980 N N . ASP B 1 97 ? -18.188 -8.516 -10.672 1 88.44 97 ASP B N 1
ATOM 1981 C CA . ASP B 1 97 ? -18.25 -7.055 -10.656 1 88.44 97 ASP B CA 1
ATOM 1982 C C . ASP B 1 97 ? -19.234 -6.562 -9.602 1 88.44 97 ASP B C 1
ATOM 1984 O O . ASP B 1 97 ? -20.375 -7.047 -9.523 1 88.44 97 ASP B O 1
ATOM 1988 N N . HIS B 1 98 ? -18.812 -5.652 -8.797 1 93 98 HIS B N 1
ATOM 1989 C CA . HIS B 1 98 ? -19.609 -5.137 -7.695 1 93 98 HIS B CA 1
ATOM 1990 C C . HIS B 1 98 ? -19.906 -3.648 -7.871 1 93 98 HIS B C 1
ATOM 1992 O O . HIS B 1 98 ? -19.781 -2.873 -6.922 1 93 98 HIS B O 1
ATOM 1998 N N . GLU B 1 99 ? -20.25 -3.27 -9 1 89.69 99 GLU B N 1
ATOM 1999 C CA . GLU B 1 99 ? -20.438 -1.876 -9.391 1 89.69 99 GLU B CA 1
ATOM 2000 C C . GLU B 1 99 ? -21.562 -1.231 -8.586 1 89.69 99 GLU B C 1
ATOM 2002 O O . GLU B 1 99 ? -21.453 -0.075 -8.172 1 89.69 99 GLU B O 1
ATOM 2007 N N . GLU B 1 100 ? -22.672 -1.961 -8.328 1 91.25 100 GLU B N 1
ATOM 2008 C CA . GLU B 1 100 ? -23.812 -1.394 -7.629 1 91.25 100 GLU B CA 1
ATOM 2009 C C . GLU B 1 100 ? -23.75 -1.696 -6.137 1 91.25 100 GLU B C 1
ATOM 2011 O O . GLU B 1 100 ? -24.75 -1.563 -5.43 1 91.25 100 GLU B O 1
ATOM 2016 N N . GLU B 1 101 ? -22.594 -2.062 -5.734 1 94.69 101 GLU B N 1
ATOM 2017 C CA . GLU B 1 101 ? -22.453 -2.484 -4.344 1 94.69 101 GLU B CA 1
ATOM 2018 C C . GLU B 1 101 ? -21.422 -1.622 -3.611 1 94.69 101 GLU B C 1
ATOM 2020 O O . GLU B 1 101 ? -20.656 -0.892 -4.242 1 94.69 101 GLU B O 1
ATOM 2025 N N . VAL B 1 102 ? -21.688 -1.683 -2.309 1 95.19 102 VAL B N 1
ATOM 2026 C CA . VAL B 1 102 ? -20.641 -1.141 -1.439 1 95.19 102 VAL B CA 1
ATOM 2027 C C . VAL B 1 102 ? -19.828 -2.281 -0.83 1 95.19 102 VAL B C 1
ATOM 2029 O O . VAL B 1 102 ? -20.391 -3.18 -0.196 1 95.19 102 VAL B O 1
ATOM 2032 N N . CYS B 1 103 ? -18.516 -2.309 -1.048 1 97.12 103 CYS B N 1
ATOM 2033 C CA . CYS B 1 103 ? -17.625 -3.326 -0.496 1 97.12 103 CYS B CA 1
ATOM 2034 C C . CYS B 1 103 ? -16.703 -2.73 0.557 1 97.12 103 CYS B C 1
ATOM 2036 O O . CYS B 1 103 ? -16.094 -1.684 0.333 1 97.12 103 CYS B O 1
ATOM 2038 N N . LYS B 1 104 ? -16.688 -3.42 1.646 1 97.56 104 LYS B N 1
ATOM 2039 C CA . LYS B 1 104 ? -15.898 -2.945 2.785 1 97.56 104 LYS B CA 1
ATOM 2040 C C . LYS B 1 104 ? -14.992 -4.047 3.324 1 97.56 104 LYS B C 1
ATOM 2042 O O . LYS B 1 104 ? -15.398 -5.207 3.418 1 97.56 104 LYS B O 1
ATOM 2047 N N . VAL B 1 105 ? -13.75 -3.658 3.602 1 98.44 105 VAL B N 1
ATOM 2048 C CA . VAL B 1 105 ? -12.812 -4.535 4.301 1 98.44 105 VAL B CA 1
ATOM 2049 C C . VAL B 1 105 ? -12.719 -4.125 5.77 1 98.44 105 VAL B C 1
ATOM 2051 O O . VAL B 1 105 ? -12.586 -2.939 6.082 1 98.44 105 VAL B O 1
ATOM 2054 N N . LYS B 1 106 ? -12.852 -5.141 6.641 1 97.88 106 LYS B N 1
ATOM 2055 C CA . LYS B 1 106 ? -12.781 -4.867 8.07 1 97.88 106 LYS B CA 1
ATOM 2056 C C . LYS B 1 106 ? -11.867 -5.867 8.773 1 97.88 106 LYS B C 1
ATOM 2058 O O . LYS B 1 106 ? -11.984 -7.078 8.57 1 97.88 106 LYS B O 1
ATOM 2063 N N . ALA B 1 107 ? -10.961 -5.328 9.586 1 97.44 107 ALA B N 1
ATOM 2064 C CA . ALA B 1 107 ? -10.109 -6.16 10.43 1 97.44 107 ALA B CA 1
ATOM 2065 C C . ALA B 1 107 ? -10.82 -6.531 11.727 1 97.44 107 ALA B C 1
ATOM 2067 O O . ALA B 1 107 ? -11.477 -5.695 12.344 1 97.44 107 ALA B O 1
ATOM 2068 N N . GLU B 1 108 ? -10.695 -7.781 12.023 1 94.88 108 GLU B N 1
ATOM 2069 C CA . GLU B 1 108 ? -11.234 -8.227 13.312 1 94.88 108 GLU B CA 1
ATOM 2070 C C . GLU B 1 108 ? -10.359 -7.754 14.469 1 94.88 108 GLU B C 1
ATOM 2072 O O . GLU B 1 108 ? -9.164 -7.52 14.297 1 94.88 108 GLU B O 1
ATOM 2077 N N . ASN B 1 109 ? -11.039 -7.73 15.523 1 90 109 ASN B N 1
ATOM 2078 C CA . ASN B 1 109 ? -10.328 -7.273 16.703 1 90 109 ASN B CA 1
ATOM 2079 C C . ASN B 1 109 ? -9.148 -8.18 17.047 1 90 109 ASN B C 1
ATOM 2081 O O . ASN B 1 109 ? -9.242 -9.406 16.906 1 90 109 ASN B O 1
ATOM 2085 N N . VAL B 1 110 ? -8.133 -7.543 17.422 1 87.31 110 VAL B N 1
ATOM 2086 C CA . VAL B 1 110 ? -6.902 -8.258 17.75 1 87.31 110 VAL B CA 1
ATOM 2087 C C . VAL B 1 110 ? -6.746 -8.344 19.281 1 87.31 110 VAL B C 1
ATOM 2089 O O . VAL B 1 110 ? -7.348 -7.555 20.016 1 87.31 110 VAL B O 1
ATOM 2092 N N . LYS B 1 111 ? -6.043 -9.414 19.656 1 82 111 LYS B N 1
ATOM 2093 C CA . LYS B 1 111 ? -5.73 -9.57 21.078 1 82 111 LYS B CA 1
ATOM 2094 C C . LYS B 1 111 ? -4.301 -9.141 21.375 1 82 111 LYS B C 1
ATOM 2096 O O . LYS B 1 111 ? -3.463 -9.07 20.484 1 82 111 LYS B O 1
ATOM 2101 N N . GLY B 1 112 ? -4.094 -8.719 22.656 1 86.12 112 GLY B N 1
ATOM 2102 C CA . GLY B 1 112 ? -2.758 -8.328 23.078 1 86.12 112 GLY B CA 1
ATOM 2103 C C . GLY B 1 112 ? -2.623 -6.836 23.328 1 86.12 112 GLY B C 1
ATOM 2104 O O . GLY B 1 112 ? -3.566 -6.191 23.781 1 86.12 112 GLY B O 1
ATOM 2105 N N . ALA B 1 113 ? -1.402 -6.34 23.094 1 83.88 113 ALA B N 1
ATOM 2106 C CA . ALA B 1 113 ? -1.098 -4.957 23.453 1 83.88 113 ALA B CA 1
ATOM 2107 C C . ALA B 1 113 ? -1.708 -3.98 22.453 1 83.88 113 ALA B C 1
ATOM 2109 O O . ALA B 1 113 ? -1.947 -2.816 22.781 1 83.88 113 ALA B O 1
ATOM 2110 N N . CYS B 1 114 ? -2.018 -4.414 21.297 1 92.31 114 CYS B N 1
ATOM 2111 C CA . CYS B 1 114 ? -2.484 -3.547 20.234 1 92.31 114 CYS B CA 1
ATOM 2112 C C . CYS B 1 114 ? -3.953 -3.805 19.922 1 92.31 114 CYS B C 1
ATOM 2114 O O . CYS B 1 114 ? -4.285 -4.316 18.844 1 92.31 114 CYS B O 1
ATOM 2116 N N . THR B 1 115 ? -4.848 -3.338 20.828 1 90.62 115 THR B N 1
ATOM 2117 C CA . THR B 1 115 ? -6.238 -3.768 20.719 1 90.62 115 THR B CA 1
ATOM 2118 C C . THR B 1 115 ? -7.164 -2.568 20.547 1 90.62 115 THR B C 1
ATOM 2120 O O . THR B 1 115 ? -8.344 -2.73 20.219 1 90.62 115 THR B O 1
ATOM 2123 N N . LYS B 1 116 ? -6.648 -1.384 20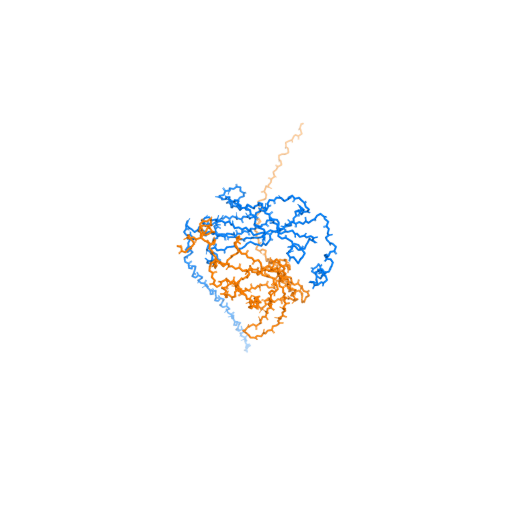.844 1 92.5 116 LYS B N 1
ATOM 2124 C CA . LYS B 1 116 ? -7.512 -0.212 20.719 1 92.5 116 LYS B CA 1
ATOM 2125 C C . LYS B 1 116 ? -7.891 0.046 19.266 1 92.5 116 LYS B C 1
ATOM 2127 O O . LYS B 1 116 ? -7.023 0.117 18.391 1 92.5 116 LYS B O 1
ATOM 2132 N N . ILE B 1 117 ? -9.125 0.227 19.078 1 88.06 117 ILE B N 1
ATOM 2133 C CA . ILE B 1 117 ? -9.664 0.426 17.75 1 88.06 117 ILE B CA 1
ATOM 2134 C C . ILE B 1 117 ? -9.391 1.854 17.281 1 88.06 117 ILE B C 1
ATOM 2136 O O . ILE B 1 117 ? -9.531 2.803 18.062 1 88.06 117 ILE B O 1
ATOM 2140 N N . MET B 1 118 ? -8.953 1.925 15.977 1 89.56 118 MET B N 1
ATOM 2141 C CA . MET B 1 118 ? -8.727 3.227 15.359 1 89.56 118 MET B CA 1
ATOM 2142 C C . MET B 1 118 ? -9.742 3.486 14.25 1 89.56 118 MET B C 1
ATOM 2144 O O . MET B 1 118 ? -10.508 2.596 13.883 1 89.56 118 MET B O 1
ATOM 2148 N N . ASP B 1 119 ? -9.727 4.746 13.781 1 83.69 119 ASP B N 1
ATOM 2149 C CA . ASP B 1 119 ? -10.664 5.152 12.734 1 83.69 119 ASP B CA 1
ATOM 2150 C C . ASP B 1 119 ? -10.43 4.352 11.453 1 83.69 119 ASP B C 1
ATOM 2152 O O . ASP B 1 119 ? -11.359 4.141 10.672 1 83.69 119 ASP B O 1
ATOM 2156 N N . ASN B 1 120 ? -9.297 3.895 11.289 1 87.88 120 ASN B N 1
ATOM 2157 C CA . ASN B 1 120 ? -8.961 3.203 10.047 1 87.88 120 ASN B CA 1
ATOM 2158 C C . ASN B 1 120 ? -8.961 1.688 10.227 1 87.88 120 ASN B C 1
ATOM 2160 O O . ASN B 1 120 ? -8.117 0.99 9.664 1 87.88 120 ASN B O 1
ATOM 2164 N N . GLU B 1 121 ? -9.836 1.102 11.094 1 90.12 121 GLU B N 1
ATOM 2165 C CA . GLU B 1 121 ? -9.945 -0.347 11.242 1 90.12 121 GLU B CA 1
ATOM 2166 C C . GLU B 1 121 ? -10.648 -0.97 10.039 1 90.12 121 GLU B C 1
ATOM 2168 O O . GLU B 1 121 ? -10.672 -2.193 9.891 1 90.12 121 GLU B O 1
ATOM 2173 N N . SER B 1 122 ? -11.352 -0.187 9.289 1 94.94 122 SER B N 1
ATOM 2174 C CA . SER B 1 122 ? -12.039 -0.631 8.086 1 94.94 122 SER B CA 1
ATOM 2175 C C . SER B 1 122 ? -11.914 0.398 6.965 1 94.94 122 SER B C 1
ATOM 2177 O O . SER B 1 122 ? -11.539 1.546 7.211 1 94.94 122 SER B O 1
ATOM 2179 N N . ASP B 1 123 ? -12.086 -0.059 5.73 1 95.81 123 ASP B N 1
ATOM 2180 C CA . ASP B 1 123 ? -12.086 0.816 4.562 1 95.81 123 ASP B CA 1
ATOM 2181 C C . ASP B 1 123 ? -12.984 0.261 3.459 1 95.81 123 ASP B C 1
ATOM 2183 O O . ASP B 1 123 ? -13.25 -0.942 3.416 1 95.81 123 ASP B O 1
ATOM 2187 N N . SER B 1 124 ? -13.445 1.136 2.725 1 95.69 124 SER B N 1
ATOM 2188 C CA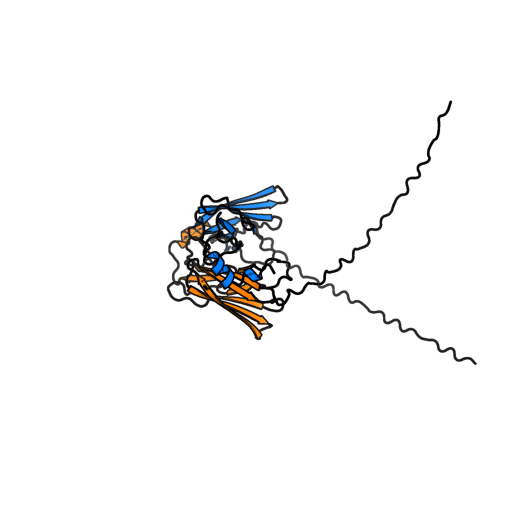 . SER B 1 124 ? -14.25 0.744 1.57 1 95.69 124 SER B CA 1
ATOM 2189 C C . SER B 1 124 ? -13.383 0.601 0.321 1 95.69 124 SER B C 1
ATOM 2191 O O . SER B 1 124 ? -12.336 1.235 0.21 1 95.69 124 SER B O 1
ATOM 2193 N N . ILE B 1 125 ? -13.883 -0.224 -0.639 1 95.44 125 ILE B N 1
ATOM 2194 C CA . ILE B 1 125 ? -13.125 -0.468 -1.859 1 95.44 125 ILE B CA 1
ATOM 2195 C C . ILE B 1 125 ? -14.078 -0.679 -3.031 1 95.44 125 ILE B C 1
ATOM 2197 O O . ILE B 1 125 ? -15.148 -1.264 -2.865 1 95.44 125 ILE B O 1
ATOM 2201 N N . VAL B 1 126 ? -13.656 -0.148 -4.145 1 94 126 VAL B N 1
ATOM 2202 C CA . VAL B 1 126 ? -14.461 -0.274 -5.359 1 94 126 VAL B CA 1
ATOM 2203 C C . VAL B 1 126 ? -13.977 -1.47 -6.176 1 94 126 VAL B C 1
ATOM 2205 O O . VAL B 1 126 ? -12.797 -1.559 -6.52 1 94 126 VAL B O 1
ATOM 2208 N N . LEU B 1 127 ? -14.906 -2.314 -6.473 1 94.44 127 LEU B N 1
ATOM 2209 C CA . LEU B 1 127 ? -14.555 -3.529 -7.199 1 94.44 127 LEU B CA 1
ATOM 2210 C C . LEU B 1 127 ? -15.344 -3.633 -8.5 1 94.44 127 LEU B C 1
ATOM 2212 O O . LEU B 1 127 ? -16.25 -4.461 -8.617 1 94.44 127 LEU B O 1
ATOM 2216 N N . THR B 1 128 ? -14.906 -2.807 -9.422 1 91.81 128 THR B N 1
ATOM 2217 C CA . THR B 1 128 ? -15.477 -2.812 -10.766 1 91.81 128 THR B CA 1
ATOM 2218 C C . THR B 1 128 ? -14.469 -2.295 -11.789 1 91.81 128 THR B C 1
ATOM 2220 O O . THR B 1 128 ? -13.594 -1.496 -11.453 1 91.81 128 THR B O 1
ATOM 2223 N N . LYS B 1 129 ? -14.539 -2.719 -12.969 1 85.44 129 LYS B N 1
ATOM 2224 C CA . LYS B 1 129 ? -13.688 -2.26 -14.062 1 85.44 129 LYS B CA 1
ATOM 2225 C C . LYS B 1 129 ? -14.297 -1.047 -14.758 1 85.44 129 LYS B C 1
ATOM 2227 O O . LYS B 1 129 ? -13.648 -0.417 -15.602 1 85.44 129 LYS B O 1
ATOM 2232 N N . ASN B 1 130 ? -15.414 -0.719 -14.43 1 80.31 130 ASN B N 1
ATOM 2233 C CA . ASN B 1 130 ? -16.172 0.29 -15.156 1 80.31 130 ASN B CA 1
ATOM 2234 C C . ASN B 1 130 ? -15.844 1.698 -14.672 1 80.31 130 ASN B C 1
ATOM 2236 O O . ASN B 1 130 ? -16.453 2.672 -15.125 1 80.31 130 ASN B O 1
ATOM 2240 N N . MET B 1 131 ? -14.914 1.784 -13.773 1 76.81 131 MET B N 1
ATOM 2241 C CA . MET B 1 131 ? -14.57 3.105 -13.25 1 76.81 131 MET B CA 1
ATOM 2242 C C . MET B 1 131 ? -13.172 3.516 -13.695 1 76.81 131 MET B C 1
ATOM 2244 O O . MET B 1 131 ? -12.516 4.32 -13.023 1 76.81 131 MET B O 1
ATOM 2248 N N . GLY B 1 132 ? -12.734 2.916 -14.891 1 70.12 132 GLY B N 1
ATOM 2249 C CA . GLY B 1 132 ? -11.508 3.42 -15.484 1 70.12 132 GLY B CA 1
ATOM 2250 C C . GLY B 1 132 ? -10.258 2.771 -14.914 1 70.12 132 GLY B C 1
ATOM 2251 O O . GLY B 1 132 ? -9.148 3.223 -15.18 1 70.12 132 GLY B O 1
ATOM 2252 N N . VAL B 1 133 ? -10.391 1.963 -13.961 1 70.88 133 VAL B N 1
ATOM 2253 C CA . VAL B 1 133 ? -9.219 1.236 -13.484 1 70.88 133 VAL B CA 1
ATOM 2254 C C . VAL B 1 133 ? -9.195 -0.165 -14.086 1 70.88 133 VAL B C 1
ATOM 2256 O O . VAL B 1 133 ? -9.969 -1.035 -13.68 1 70.88 133 VAL B O 1
ATOM 2259 N N . PRO B 1 134 ? -8.32 -0.363 -14.984 1 76 134 PRO B N 1
ATOM 2260 C CA . PRO B 1 134 ? -8.312 -1.652 -15.68 1 76 134 PRO B CA 1
ATOM 2261 C C . PRO B 1 134 ? -7.73 -2.779 -14.836 1 76 134 PRO B C 1
ATOM 2263 O O . PRO B 1 134 ? -8.078 -3.947 -15.031 1 76 134 PRO B O 1
ATOM 2266 N N . SER B 1 135 ? -6.961 -2.451 -13.984 1 84.44 135 SER B N 1
ATOM 2267 C CA . SER B 1 135 ? -6.305 -3.492 -13.195 1 84.44 135 SER B CA 1
ATOM 2268 C C . SER B 1 135 ? -7.289 -4.188 -12.266 1 84.44 135 SER B C 1
ATOM 2270 O O . SER B 1 135 ? -8.172 -3.541 -11.695 1 84.44 135 SER B O 1
ATOM 2272 N N . LEU B 1 136 ? -7.113 -5.469 -12.219 1 90.19 136 LEU B N 1
ATOM 2273 C CA . LEU B 1 136 ? -7.965 -6.262 -11.336 1 90.19 136 LEU B CA 1
ATOM 2274 C C . LEU B 1 136 ? -7.387 -6.309 -9.93 1 90.19 136 LEU B C 1
ATOM 2276 O O . LEU B 1 136 ? -8.023 -6.824 -9.008 1 90.19 136 LEU B O 1
ATOM 2280 N N . ILE B 1 137 ? -6.262 -5.82 -9.781 1 92.44 137 ILE B N 1
ATOM 2281 C CA . ILE B 1 137 ? -5.66 -5.703 -8.453 1 92.44 137 ILE B CA 1
ATOM 2282 C C . ILE B 1 137 ? -6.109 -4.402 -7.797 1 92.44 137 ILE B C 1
ATOM 2284 O O . ILE B 1 137 ? -6.016 -3.328 -8.398 1 92.44 137 ILE B O 1
ATOM 2288 N N . ARG B 1 138 ? -6.559 -4.516 -6.609 1 94.38 138 ARG B N 1
ATOM 2289 C CA . ARG B 1 138 ? -7.055 -3.365 -5.859 1 94.38 138 ARG B CA 1
ATOM 2290 C C . ARG B 1 138 ? -6.395 -3.285 -4.484 1 94.38 138 ARG B C 1
ATOM 2292 O O . ARG B 1 138 ? -6.348 -4.277 -3.756 1 94.38 138 ARG B O 1
ATOM 2299 N N . PHE B 1 139 ? -5.949 -2.086 -4.172 1 95.81 139 PHE B N 1
ATOM 2300 C CA . PHE B 1 139 ? -5.25 -1.884 -2.906 1 95.81 139 PHE B CA 1
ATOM 2301 C C . PHE B 1 139 ? -6.148 -1.174 -1.9 1 95.81 139 PHE B C 1
ATOM 2303 O O . PHE B 1 139 ? -6.848 -0.221 -2.248 1 95.81 139 PHE B O 1
ATOM 2310 N N . VAL B 1 140 ? -6.129 -1.682 -0.688 1 96.69 140 VAL B N 1
ATOM 2311 C CA . VAL B 1 140 ? -6.77 -1.049 0.459 1 96.69 140 VAL B CA 1
ATOM 2312 C C . VAL B 1 140 ? -5.73 -0.278 1.271 1 96.69 140 VAL B C 1
ATOM 2314 O O . VAL B 1 140 ? -4.617 -0.761 1.483 1 96.69 140 VAL B O 1
ATOM 2317 N N . ASN B 1 141 ? -6.102 0.892 1.727 1 94.88 141 ASN B N 1
ATOM 2318 C CA . ASN B 1 141 ? -5.227 1.582 2.666 1 94.88 141 ASN B CA 1
ATOM 2319 C C . ASN B 1 141 ? -4.918 0.717 3.885 1 94.88 141 ASN B C 1
ATOM 2321 O O . ASN B 1 141 ? -5.746 -0.101 4.297 1 94.88 141 ASN B O 1
ATOM 2325 N N . PRO B 1 142 ? -3.686 0.97 4.387 1 96.88 142 PRO B N 1
ATOM 2326 C CA . PRO B 1 142 ? -3.373 0.167 5.57 1 96.88 142 PRO B CA 1
ATOM 2327 C C . PRO B 1 142 ? -4.379 0.37 6.703 1 96.88 142 PRO B C 1
ATOM 2329 O O . PRO B 1 142 ? -4.758 1.505 7 1 96.88 142 PRO B O 1
ATOM 2332 N N . LEU B 1 143 ? -4.824 -0.737 7.273 1 96.81 143 LEU B N 1
ATOM 2333 C CA . LEU B 1 143 ? -5.68 -0.732 8.453 1 96.81 143 LEU B CA 1
ATOM 2334 C C . LEU B 1 143 ? -4.852 -0.883 9.727 1 96.81 143 LEU B C 1
ATOM 2336 O O . LEU B 1 143 ? -3.723 -1.378 9.688 1 96.81 143 LEU B O 1
ATOM 2340 N N . GLY B 1 144 ? -5.453 -0.459 10.812 1 94.81 144 GLY B N 1
ATOM 2341 C CA . GLY B 1 144 ? -4.578 -0.506 11.977 1 94.81 144 GLY B CA 1
ATOM 2342 C C . GLY B 1 144 ? -5.328 -0.477 13.289 1 94.81 144 GLY B C 1
ATOM 2343 O O . GLY B 1 144 ? -6.535 -0.219 13.32 1 94.81 144 GLY B O 1
ATOM 2344 N N . PHE B 1 145 ? -4.578 -0.832 14.352 1 96.44 145 PHE B N 1
ATOM 2345 C CA . PHE B 1 145 ? -4.938 -0.772 15.766 1 96.44 145 PHE B CA 1
ATOM 2346 C C . PHE B 1 145 ? -3.883 -0.014 16.562 1 96.44 145 PHE B C 1
ATOM 2348 O O . PHE B 1 145 ? -2.779 0.225 16.062 1 96.44 145 PHE B O 1
ATOM 2355 N N . MET B 1 146 ? -4.285 0.363 17.641 1 95 146 MET B N 1
ATOM 2356 C CA . MET B 1 146 ? -3.35 1.146 18.453 1 95 146 MET B CA 1
ATOM 2357 C C . MET B 1 146 ? -3.123 0.494 19.812 1 95 146 MET B C 1
ATOM 2359 O O . MET B 1 146 ? -3.988 -0.225 20.312 1 95 146 MET B O 1
ATOM 2363 N N . THR B 1 147 ? -1.925 0.747 20.344 1 94.56 147 THR B N 1
ATOM 2364 C CA . THR B 1 147 ? -1.611 0.29 21.688 1 94.56 147 THR B CA 1
ATOM 2365 C C . THR B 1 147 ? -2.367 1.115 22.719 1 94.56 147 THR B C 1
ATOM 2367 O O . THR B 1 147 ? -2.785 2.24 22.453 1 94.56 147 THR B O 1
ATOM 2370 N N . GLN B 1 148 ? -2.553 0.47 23.922 1 91.25 148 GLN B N 1
ATOM 2371 C CA . GLN B 1 148 ? -3.229 1.161 25.016 1 91.25 148 GLN B CA 1
ATOM 2372 C C . GLN B 1 148 ? -2.367 2.297 25.562 1 91.25 148 GLN B C 1
ATOM 2374 O O . GLN B 1 148 ? -2.893 3.316 26.016 1 91.25 148 GLN B O 1
ATOM 2379 N N . THR B 1 149 ? -1.083 2.061 25.516 1 91.75 149 THR B N 1
ATOM 2380 C CA . THR B 1 149 ? -0.146 3.082 25.984 1 91.75 149 THR B CA 1
ATOM 2381 C C . THR B 1 149 ? 0.713 3.584 24.828 1 91.75 149 THR B C 1
ATOM 2383 O O . THR B 1 149 ? 1.133 2.799 23.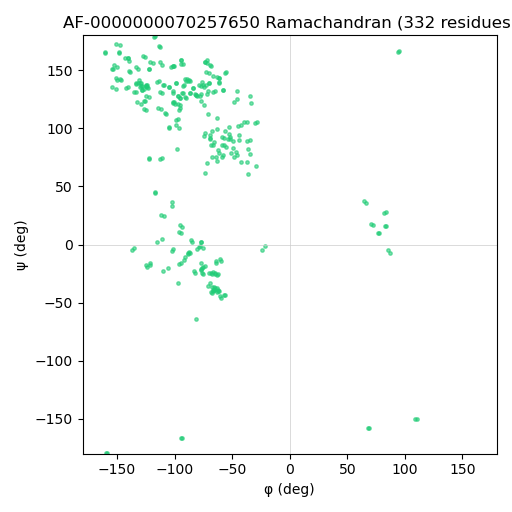969 1 91.75 149 THR B O 1
ATOM 2386 N N . ILE B 1 150 ? 0.898 4.895 24.875 1 93.25 150 ILE B N 1
ATOM 2387 C CA . ILE B 1 150 ? 1.701 5.531 23.844 1 93.25 150 ILE B CA 1
ATOM 2388 C C . ILE B 1 150 ? 3.172 5.168 24.031 1 93.25 150 ILE B C 1
ATOM 2390 O O . ILE B 1 150 ? 3.688 5.203 25.141 1 93.25 150 ILE B O 1
ATOM 2394 N N . ASP B 1 151 ? 3.799 4.789 23 1 95.62 151 ASP B N 1
ATOM 2395 C CA . ASP B 1 151 ? 5.223 4.457 23.031 1 95.62 151 ASP B CA 1
ATOM 2396 C C . ASP B 1 151 ? 6.066 5.699 23.312 1 95.62 151 ASP B C 1
ATOM 2398 O O . ASP B 1 151 ? 5.785 6.781 22.781 1 95.62 151 ASP B O 1
ATOM 2402 N N . ALA B 1 152 ? 7.141 5.555 24.031 1 95.31 152 ALA B N 1
ATOM 2403 C CA . ALA B 1 152 ? 8 6.66 24.438 1 95.31 152 ALA B CA 1
ATOM 2404 C C . ALA B 1 152 ? 8.711 7.281 23.25 1 95.31 152 ALA B C 1
ATOM 2406 O O . ALA B 1 152 ? 9.102 8.453 23.281 1 95.31 152 ALA B O 1
ATOM 2407 N N . GLY B 1 153 ? 8.883 6.461 22.172 1 96.56 153 GLY B N 1
ATOM 2408 C CA . GLY B 1 153 ? 9.594 6.945 21 1 96.56 153 GLY B CA 1
ATOM 2409 C C . GLY B 1 153 ? 8.734 7.828 20.109 1 96.56 153 GLY B C 1
ATOM 2410 O O . GLY B 1 153 ? 9.234 8.422 19.156 1 96.56 153 GLY B O 1
ATOM 2411 N N . CYS B 1 154 ? 7.531 8.023 20.406 1 97.12 154 CYS B N 1
ATOM 2412 C CA . CYS B 1 154 ? 6.598 8.711 19.531 1 97.12 154 CYS B CA 1
ATOM 2413 C C . CYS B 1 154 ? 6.965 10.188 19.391 1 97.12 154 CYS B C 1
ATOM 2415 O O . CYS B 1 154 ? 6.809 10.773 18.312 1 97.12 154 CYS B O 1
ATOM 2417 N N . GLY B 1 155 ? 7.426 10.75 20.422 1 96 155 GLY B N 1
ATOM 2418 C CA . GLY B 1 155 ? 7.82 12.148 20.359 1 96 155 GLY B CA 1
ATOM 2419 C C . GLY B 1 155 ? 8.859 12.43 19.297 1 96 155 GLY B C 1
ATOM 2420 O O . GLY B 1 155 ? 8.766 13.43 18.578 1 96 155 GLY B O 1
ATOM 2421 N N . LYS B 1 156 ? 9.82 11.633 19.188 1 95.75 156 LYS B N 1
ATOM 2422 C CA . LYS B 1 156 ? 10.859 11.805 18.172 1 95.75 156 LYS B CA 1
ATOM 2423 C C . LYS B 1 156 ? 10.273 11.742 16.766 1 95.75 156 LYS B C 1
ATOM 2425 O O . LYS B 1 156 ? 10.68 12.508 15.891 1 95.75 156 LYS B O 1
ATOM 2430 N N . VAL B 1 157 ? 9.32 10.82 16.547 1 95.62 157 VAL B N 1
ATOM 2431 C CA . VAL B 1 157 ? 8.695 10.68 15.234 1 95.62 157 VAL B CA 1
ATOM 2432 C C . VAL B 1 157 ? 7.898 11.945 14.914 1 95.62 157 VAL B C 1
ATOM 2434 O O . VAL B 1 157 ? 7.934 12.43 13.781 1 95.62 157 VAL B O 1
ATOM 2437 N N . VAL B 1 158 ? 7.211 12.547 15.875 1 95.06 158 VAL B N 1
ATOM 2438 C CA . VAL B 1 158 ? 6.434 13.766 15.703 1 95.06 158 VAL B CA 1
ATOM 2439 C C . VAL B 1 158 ? 7.344 14.898 15.227 1 95.06 158 VAL B C 1
ATOM 2441 O O . VAL B 1 158 ? 7 15.625 14.297 1 95.06 158 VAL B O 1
ATOM 2444 N N . THR B 1 159 ? 8.461 14.977 15.898 1 93.25 159 THR B N 1
ATOM 2445 C CA . THR B 1 159 ? 9.406 16.031 15.555 1 93.25 159 THR B CA 1
ATOM 2446 C C . THR B 1 159 ? 10.008 15.805 14.172 1 93.25 159 THR B C 1
ATOM 2448 O O . THR B 1 159 ? 10.102 16.734 13.367 1 93.25 159 THR B O 1
ATOM 2451 N N . GLU B 1 160 ? 10.336 14.617 13.859 1 92 160 GLU B N 1
ATOM 2452 C CA . GLU B 1 160 ? 10.961 14.258 12.586 1 92 160 GLU B CA 1
ATOM 2453 C C . GLU B 1 160 ? 10.031 14.555 11.414 1 92 160 GLU B C 1
ATOM 2455 O O . GLU B 1 160 ? 10.469 15.039 10.367 1 92 160 GLU B O 1
ATOM 2460 N N . LEU B 1 161 ? 8.734 14.336 11.594 1 92.25 161 LEU B N 1
ATOM 2461 C CA . LEU B 1 161 ? 7.781 14.453 10.492 1 92.25 161 LEU B CA 1
ATOM 2462 C C . LEU B 1 161 ? 7.016 15.766 10.57 1 92.25 161 LEU B C 1
ATOM 2464 O O . LEU B 1 161 ? 6.199 16.062 9.695 1 92.25 161 LEU B O 1
ATOM 2468 N N . GLY B 1 162 ? 7.266 16.453 11.625 1 89.25 162 GLY B N 1
ATOM 2469 C CA . GLY B 1 162 ? 6.559 17.703 11.797 1 89.25 162 GLY B CA 1
ATOM 2470 C C . GLY B 1 162 ? 5.066 17.531 12.008 1 89.25 162 GLY B C 1
ATOM 2471 O O . GLY B 1 162 ? 4.266 18.328 11.5 1 89.25 162 GLY B O 1
ATOM 2472 N N . LEU B 1 163 ? 4.711 16.5 12.695 1 90.19 163 LEU B N 1
ATOM 2473 C CA . LEU B 1 163 ? 3.301 16.188 12.906 1 90.19 163 LEU B CA 1
ATOM 2474 C C . LEU B 1 163 ? 2.645 17.219 13.812 1 90.19 163 LEU B C 1
ATOM 2476 O O . LEU B 1 163 ? 1.418 17.344 13.844 1 90.19 163 LEU B O 1
ATOM 2480 N N . ASP B 1 164 ? 3.387 17.875 14.617 1 84.94 164 ASP B N 1
ATOM 2481 C CA . ASP B 1 164 ? 2.871 18.938 15.469 1 84.94 164 ASP B CA 1
ATOM 2482 C C . ASP B 1 164 ? 2.268 20.062 14.641 1 84.94 164 ASP B C 1
ATOM 2484 O O . ASP B 1 164 ? 1.469 20.859 15.148 1 84.94 164 ASP B O 1
ATOM 2488 N N . LYS B 1 165 ? 2.529 20.031 13.398 1 75.62 165 LYS B N 1
ATOM 2489 C CA . LYS B 1 165 ? 2.041 21.094 12.523 1 75.62 165 LYS B CA 1
ATOM 2490 C C . LYS B 1 165 ? 0.74 20.688 11.844 1 75.62 165 LYS B C 1
ATOM 2492 O O . LYS B 1 165 ? 0.088 21.516 11.195 1 75.62 165 LYS B O 1
ATOM 2497 N N . LEU B 1 166 ? 0.359 19.438 11.805 1 74.06 166 LEU B N 1
ATOM 2498 C CA . LEU B 1 166 ? -0.849 18.969 11.141 1 74.06 166 LEU B CA 1
ATOM 2499 C C . LEU B 1 166 ? -2.098 19.5 11.836 1 74.06 166 LEU B C 1
ATOM 2501 O O . LEU B 1 166 ? -3.164 19.578 11.227 1 74.06 166 LEU B O 1
ATOM 2505 N N . ASP B 1 167 ? -2.301 19.625 13.117 1 60.5 167 ASP B N 1
ATOM 2506 C CA . ASP B 1 167 ? -3.455 20.062 13.891 1 60.5 167 ASP B CA 1
ATOM 2507 C C . ASP B 1 167 ? -3.615 21.578 13.828 1 60.5 167 ASP B C 1
ATOM 2509 O O . ASP B 1 167 ? -4.594 22.125 14.344 1 60.5 167 ASP B O 1
ATOM 2513 N N . ASP B 1 168 ? -2.727 22.25 13.188 1 53.03 168 ASP B N 1
ATOM 2514 C CA . ASP B 1 168 ? -2.941 23.688 13.211 1 53.03 168 ASP B CA 1
ATOM 2515 C C . ASP B 1 168 ? -3.742 24.141 11.992 1 53.03 168 ASP B C 1
ATOM 2517 O O . ASP B 1 168 ? -3.549 23.625 10.883 1 53.03 168 ASP B O 1
#

Secondary structure (DSSP, 8-state):
--------------------------------TT-EEEEEEEEEEESS--SS--TT-EEPSS-EEEEEEEETTTEEEEEEEEE--TTSEEEEEEES--TTSEEEEEEPPPPSS--EE-TTSEEEE---STTS---SEEEPPPEEEE-SS--TTHHHHHHHHTGGGTT-/--------------------------------TT-EEEEEEEEEEETT--SS--TT-EEPSS-EEEEEEEETTTEEEEEEEEE--TTSEEEEEEES--TTSEEEEEEPPPPSS--EE-TTSEEEE---STTS---SEEEPPPEEEE-SS--TTHHHHHHHHTGGGTT-

Solvent-accessible surface area (backbone atoms only — not comparable to full-atom values): 19818 Å² total; per-residue (Å²): 138,86,84,79,82,79,82,81,80,80,80,82,80,80,80,80,80,78,78,78,79,76,71,77,73,65,80,67,66,65,53,55,77,73,40,50,30,39,40,32,37,35,33,32,31,24,39,64,69,74,88,55,78,52,92,79,35,40,53,37,57,65,41,44,32,36,41,39,27,21,44,73,94,76,43,74,77,43,74,53,74,40,53,20,34,79,75,5,40,29,64,43,67,38,75,33,58,38,72,84,38,53,30,35,39,37,56,50,88,50,80,74,71,39,46,40,82,44,90,42,32,46,50,72,53,86,47,44,49,70,77,80,42,81,64,50,66,42,79,48,76,70,24,38,22,17,36,84,58,72,44,86,65,39,62,60,53,34,64,74,56,47,50,79,52,58,83,107,142,87,76,93,77,84,80,84,81,84,84,83,85,81,83,81,81,84,75,85,76,75,73,72,74,65,78,77,74,63,62,55,78,70,42,49,30,39,38,32,36,36,32,32,32,24,38,64,70,74,88,57,78,52,92,78,37,42,53,37,56,66,41,45,34,37,40,38,27,22,45,73,93,76,42,74,77,43,74,52,73,40,52,19,33,79,76,4,40,29,63,41,69,38,76,34,58,39,74,83,38,52,28,35,41,38,57,49,88,50,81,73,68,40,45,40,83,45,91,43,32,47,49,73,54,86,48,45,55,84,76,80,42,80,63,48,67,39,79,48,76,70,25,38,22,18,35,84,58,72,45,86,66,39,61,60,54,34,64,74,57,47,51,80,51,59,85,105

pLDDT: mean 81.52, std 22.98, range [22.95, 98.5]